Protein AF-A0A2K8NXZ1-F1 (afdb_monomer)

Mean predicted aligned error: 11.39 Å

Structure (mmCIF, N/CA/C/O backbone):
data_AF-A0A2K8NXZ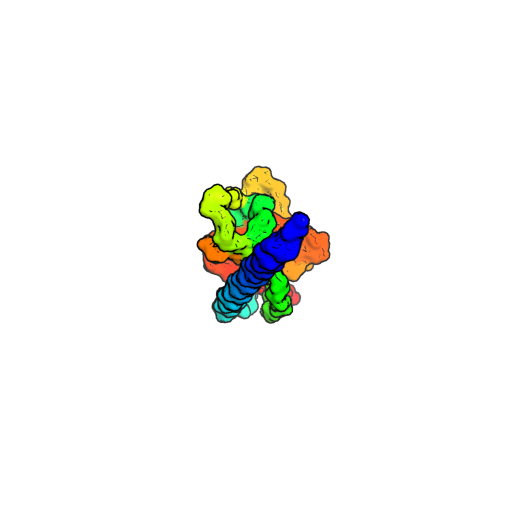1-F1
#
_entry.id   AF-A0A2K8NXZ1-F1
#
loop_
_atom_site.group_PDB
_atom_site.id
_atom_site.type_symbol
_atom_site.label_atom_id
_atom_site.label_alt_id
_atom_site.label_comp_id
_atom_site.label_asym_id
_atom_site.label_entity_id
_atom_site.label_seq_id
_atom_site.pdbx_PDB_ins_code
_atom_site.Cartn_x
_atom_site.Cartn_y
_atom_site.Cartn_z
_atom_site.occupancy
_atom_site.B_iso_or_equiv
_atom_site.auth_seq_id
_atom_site.auth_comp_id
_atom_site.auth_asym_id
_atom_site.auth_atom_id
_atom_site.pdbx_PDB_model_num
ATOM 1 N N . MET A 1 1 ? 25.554 16.101 -58.794 1.00 55.16 1 MET A N 1
ATOM 2 C CA . MET A 1 1 ? 25.551 15.802 -57.342 1.00 55.16 1 MET A CA 1
ATOM 3 C C . MET A 1 1 ? 24.750 14.529 -57.117 1.00 55.16 1 MET A C 1
ATOM 5 O O . MET A 1 1 ? 23.574 14.505 -57.448 1.00 55.16 1 MET A O 1
ATOM 9 N N . ASN A 1 2 ? 25.399 13.468 -56.627 1.00 65.62 2 ASN A N 1
ATOM 10 C CA . ASN A 1 2 ? 24.818 12.128 -56.457 1.00 65.62 2 ASN A CA 1
ATOM 11 C C . ASN A 1 2 ? 23.952 12.049 -55.189 1.00 65.62 2 ASN A C 1
ATOM 13 O O . ASN A 1 2 ? 24.330 11.394 -54.220 1.00 65.62 2 ASN A O 1
ATOM 17 N N . TRP A 1 3 ? 22.819 12.749 -55.174 1.00 70.88 3 TRP A N 1
ATOM 18 C CA . TRP A 1 3 ? 21.863 12.691 -54.064 1.00 70.88 3 TRP A CA 1
ATOM 19 C C . TRP A 1 3 ? 21.308 11.266 -53.879 1.00 70.88 3 TRP A C 1
ATOM 21 O O . TRP A 1 3 ? 21.196 10.795 -52.753 1.00 70.88 3 TRP A O 1
ATOM 31 N N . GLU A 1 4 ? 21.121 10.526 -54.975 1.00 72.00 4 GLU A N 1
ATOM 32 C CA . GLU A 1 4 ? 20.674 9.124 -54.992 1.00 72.00 4 GLU A CA 1
ATOM 33 C C . GLU A 1 4 ? 21.585 8.174 -54.193 1.00 72.00 4 GLU A C 1
ATOM 35 O O . GLU A 1 4 ? 21.097 7.247 -53.549 1.00 72.00 4 GLU A O 1
ATOM 40 N N . LYS A 1 5 ? 22.904 8.435 -54.145 1.00 76.94 5 LYS A N 1
ATOM 41 C CA . LYS A 1 5 ? 23.851 7.625 -53.352 1.00 76.94 5 LYS A CA 1
ATOM 42 C C . LYS A 1 5 ? 23.655 7.784 -51.841 1.00 76.94 5 LYS A C 1
ATOM 44 O O . LYS A 1 5 ? 24.063 6.903 -51.093 1.00 76.94 5 LYS A O 1
ATOM 49 N N . TRP A 1 6 ? 23.036 8.879 -51.399 1.00 79.88 6 TRP A N 1
ATOM 50 C CA . TRP A 1 6 ? 22.756 9.156 -49.987 1.00 79.88 6 TRP A CA 1
ATOM 51 C C . TRP A 1 6 ? 21.356 8.718 -49.557 1.00 79.88 6 TRP A C 1
ATOM 53 O O . TRP A 1 6 ? 21.142 8.457 -48.377 1.00 79.88 6 TRP A O 1
ATOM 63 N N . VAL A 1 7 ? 20.428 8.553 -50.502 1.00 83.25 7 VAL A N 1
ATOM 64 C CA . VAL A 1 7 ? 19.055 8.108 -50.221 1.00 83.25 7 VAL A CA 1
ATOM 65 C C . VAL A 1 7 ? 19.038 6.704 -49.615 1.00 83.25 7 VAL A C 1
ATOM 67 O O . VAL A 1 7 ? 18.391 6.488 -48.594 1.00 83.25 7 VAL A O 1
ATOM 70 N N . ILE A 1 8 ? 19.790 5.760 -50.191 1.00 83.62 8 ILE A N 1
ATOM 71 C CA . ILE A 1 8 ? 19.818 4.368 -49.714 1.00 83.62 8 ILE A CA 1
ATOM 72 C C . ILE A 1 8 ? 20.371 4.268 -48.274 1.00 83.62 8 ILE A C 1
ATOM 74 O O . ILE A 1 8 ? 19.678 3.702 -47.428 1.00 83.62 8 ILE A O 1
ATOM 78 N N . PRO A 1 9 ? 21.542 4.849 -47.930 1.00 86.19 9 PRO A N 1
ATOM 79 C CA . PRO A 1 9 ? 22.034 4.876 -46.550 1.00 86.19 9 PRO A CA 1
ATOM 80 C C . PRO A 1 9 ? 21.069 5.536 -45.560 1.00 86.19 9 PRO A C 1
ATOM 82 O O . PRO A 1 9 ? 20.915 5.047 -44.443 1.00 86.19 9 PRO A O 1
ATOM 85 N N . VAL A 1 10 ? 20.401 6.624 -45.961 1.00 86.44 10 VAL A N 1
ATOM 86 C CA . VAL A 1 10 ? 19.434 7.331 -45.106 1.00 86.44 10 VAL A CA 1
ATOM 87 C C . VAL A 1 10 ? 18.206 6.464 -44.836 1.00 86.44 10 VAL A C 1
ATOM 89 O O . VAL A 1 10 ? 17.788 6.355 -43.686 1.00 86.44 10 VAL A O 1
ATOM 92 N N . ILE A 1 11 ? 17.661 5.789 -45.852 1.00 88.12 11 ILE A N 1
ATOM 93 C CA . ILE A 1 11 ? 16.540 4.854 -45.678 1.00 88.12 11 ILE A CA 1
ATOM 94 C C . ILE A 1 11 ? 16.943 3.708 -44.748 1.00 88.12 11 ILE A C 1
ATOM 96 O O . ILE A 1 11 ? 16.205 3.391 -43.818 1.00 88.12 11 ILE A O 1
ATOM 100 N N . VAL A 1 12 ? 18.128 3.122 -44.944 1.00 88.62 12 VAL A N 1
ATOM 101 C CA . VAL A 1 12 ? 18.640 2.052 -44.073 1.00 88.62 12 VAL A CA 1
ATOM 102 C C . VAL A 1 12 ? 18.778 2.540 -42.628 1.00 88.62 12 VAL A C 1
ATOM 104 O O . VAL A 1 12 ? 18.337 1.849 -41.711 1.00 88.62 12 VAL A O 1
ATOM 107 N N . ALA A 1 13 ? 19.314 3.742 -42.408 1.00 89.31 13 ALA A N 1
ATOM 108 C CA . ALA A 1 13 ? 19.430 4.328 -41.075 1.00 89.31 13 ALA A CA 1
ATOM 109 C C . ALA A 1 13 ? 18.057 4.547 -40.417 1.00 89.31 13 ALA A C 1
ATOM 111 O O . ALA A 1 13 ? 17.868 4.186 -39.257 1.00 89.31 13 ALA A O 1
ATOM 112 N N . VAL A 1 14 ? 17.078 5.075 -41.158 1.00 90.12 14 VAL A N 1
ATOM 113 C CA . VAL A 1 14 ? 15.709 5.283 -40.661 1.00 90.12 14 VAL A CA 1
ATOM 114 C C . VAL A 1 14 ? 15.048 3.954 -40.298 1.00 90.12 14 VAL A C 1
ATOM 116 O O . VAL A 1 14 ? 14.469 3.840 -39.220 1.00 90.12 14 VAL A O 1
ATOM 119 N N . VAL A 1 15 ? 15.173 2.928 -41.144 1.00 90.25 15 VAL A N 1
ATOM 120 C CA . VAL A 1 15 ? 14.624 1.590 -40.875 1.00 90.25 15 VAL A CA 1
ATOM 121 C C . VAL A 1 15 ? 15.270 0.965 -39.637 1.00 90.25 15 VAL A C 1
ATOM 123 O O . VAL A 1 15 ? 14.561 0.395 -38.809 1.00 90.25 15 VAL A O 1
ATOM 126 N N . LEU A 1 16 ? 16.587 1.111 -39.460 1.00 89.56 16 LEU A N 1
ATOM 127 C CA . LEU A 1 16 ? 17.286 0.622 -38.268 1.00 89.56 16 LEU A CA 1
ATOM 128 C C . LEU A 1 16 ? 16.821 1.336 -36.994 1.00 89.56 16 LEU A C 1
ATOM 130 O O . LEU A 1 16 ? 16.561 0.671 -35.991 1.00 89.56 16 LEU A O 1
ATOM 134 N N . VAL A 1 17 ? 16.663 2.662 -37.031 1.00 91.44 17 VAL A N 1
ATOM 135 C CA . VAL A 1 17 ? 16.163 3.444 -35.888 1.00 91.44 17 VAL A CA 1
ATOM 136 C C . VAL A 1 17 ? 14.725 3.050 -35.548 1.00 91.44 17 VAL A C 1
ATOM 138 O O . VAL A 1 17 ? 14.427 2.778 -34.387 1.00 91.44 17 VAL A O 1
ATOM 141 N N . LEU A 1 18 ? 13.840 2.951 -36.544 1.00 85.00 18 LEU A N 1
ATOM 142 C CA . LEU A 1 18 ? 12.451 2.532 -36.335 1.00 85.00 18 LEU A CA 1
ATOM 143 C C . LEU A 1 18 ? 12.365 1.100 -35.798 1.00 85.00 18 LEU A C 1
ATOM 145 O O . LEU A 1 18 ? 11.604 0.843 -34.865 1.00 85.00 18 LEU A O 1
ATOM 149 N N . GLY A 1 19 ? 13.184 0.188 -36.328 1.00 84.56 19 GLY A N 1
ATOM 150 C CA . GLY A 1 19 ? 13.303 -1.179 -35.831 1.00 84.56 19 GLY A CA 1
ATOM 151 C C . GLY A 1 19 ? 13.751 -1.214 -34.371 1.00 84.56 19 GLY A C 1
ATOM 152 O O . GLY A 1 19 ? 13.104 -1.855 -33.545 1.00 84.56 19 GLY A O 1
ATOM 153 N N . PHE A 1 20 ? 14.802 -0.473 -34.016 1.00 87.94 20 PHE A N 1
ATOM 154 C CA . PHE A 1 20 ? 15.297 -0.394 -32.641 1.00 87.94 20 PHE A CA 1
ATOM 155 C C . PHE A 1 20 ? 14.252 0.180 -31.673 1.00 87.94 20 PHE A C 1
ATOM 157 O O . PHE A 1 20 ? 14.045 -0.368 -30.586 1.00 87.94 20 PHE A O 1
ATOM 164 N N . CYS A 1 21 ? 13.540 1.237 -32.075 1.00 82.06 21 CYS A N 1
ATOM 165 C CA . CYS A 1 21 ? 12.433 1.805 -31.305 1.00 82.06 21 CYS A CA 1
ATOM 166 C C . CYS A 1 21 ? 11.301 0.787 -31.100 1.00 82.06 21 CYS A C 1
ATOM 168 O O . CYS A 1 21 ? 10.803 0.640 -29.983 1.00 82.06 21 CYS A O 1
ATOM 170 N N . PHE A 1 22 ? 10.931 0.043 -32.147 1.00 80.75 22 PHE A N 1
ATOM 171 C CA . PHE A 1 22 ? 9.894 -0.988 -32.082 1.00 80.75 22 PHE A CA 1
ATOM 172 C C . PHE A 1 22 ? 10.285 -2.153 -31.162 1.00 80.75 22 PHE A C 1
ATOM 174 O O . PHE A 1 22 ? 9.501 -2.538 -30.294 1.00 80.75 22 PHE A O 1
ATOM 181 N N . PHE A 1 23 ? 11.511 -2.672 -31.277 1.00 78.31 23 PHE A N 1
ATOM 182 C CA . PHE A 1 23 ? 12.017 -3.716 -30.380 1.00 78.31 23 PHE A CA 1
ATOM 183 C C . PHE A 1 23 ? 12.117 -3.238 -28.928 1.00 78.31 23 PHE A C 1
ATOM 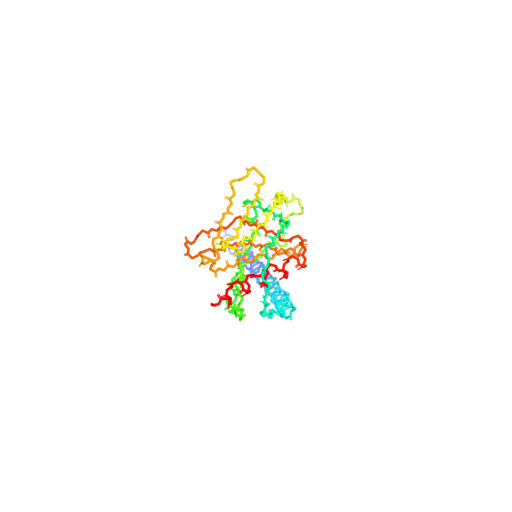185 O O . PHE A 1 23 ? 11.767 -3.986 -28.015 1.00 78.31 23 PHE A O 1
ATOM 192 N N . SER A 1 24 ? 12.529 -1.988 -28.701 1.00 72.56 24 SER A N 1
ATOM 193 C CA . SER A 1 24 ? 12.562 -1.388 -27.362 1.00 72.56 24 SER A CA 1
ATOM 194 C C . SER A 1 24 ? 11.158 -1.288 -26.760 1.00 72.56 24 SER A C 1
ATOM 196 O O . SER A 1 24 ? 10.954 -1.668 -25.607 1.00 72.56 24 SER A O 1
ATOM 198 N N . PHE A 1 25 ? 10.166 -0.862 -27.549 1.00 72.75 25 PHE A N 1
ATOM 199 C CA . PHE A 1 25 ? 8.764 -0.831 -27.130 1.00 72.75 25 PHE A CA 1
ATOM 200 C C . PHE A 1 25 ? 8.232 -2.231 -26.794 1.00 72.75 25 PHE A C 1
ATOM 202 O O . PHE A 1 25 ? 7.673 -2.431 -25.716 1.00 72.75 25 PHE A O 1
ATOM 209 N N . LEU A 1 26 ? 8.459 -3.218 -27.669 1.00 74.56 26 LEU A N 1
ATOM 210 C CA . LEU A 1 26 ? 8.093 -4.621 -27.439 1.00 74.56 26 LEU A CA 1
ATOM 211 C C . LEU A 1 26 ? 8.733 -5.185 -26.168 1.00 74.56 26 LEU A C 1
ATOM 213 O O . LEU A 1 26 ? 8.071 -5.873 -25.392 1.00 74.56 26 LEU A O 1
ATOM 217 N N . HIS A 1 27 ? 10.010 -4.885 -25.933 1.00 74.75 27 HIS A N 1
ATOM 218 C CA . HIS A 1 27 ? 10.722 -5.325 -24.741 1.00 74.75 27 HIS A CA 1
ATOM 219 C C . HIS A 1 27 ? 10.114 -4.724 -23.467 1.00 74.75 27 HIS A C 1
ATOM 221 O O . HIS A 1 27 ? 9.845 -5.456 -22.513 1.00 74.75 27 HIS A O 1
ATOM 227 N N . ILE A 1 28 ? 9.834 -3.416 -23.465 1.00 69.69 28 ILE A N 1
ATOM 228 C CA . ILE A 1 28 ? 9.177 -2.724 -22.345 1.00 69.69 28 ILE A CA 1
ATOM 229 C C . ILE A 1 28 ? 7.775 -3.299 -22.104 1.00 69.69 28 ILE A C 1
ATOM 231 O O . ILE A 1 28 ? 7.424 -3.598 -20.962 1.00 69.69 28 ILE A O 1
ATOM 235 N N . ALA A 1 29 ? 6.991 -3.515 -23.162 1.00 67.12 29 ALA A N 1
ATOM 236 C CA . ALA A 1 29 ? 5.653 -4.094 -23.068 1.00 67.12 29 ALA A CA 1
ATOM 237 C C . ALA A 1 29 ? 5.683 -5.518 -22.484 1.00 67.12 29 ALA A C 1
ATOM 239 O O . ALA A 1 29 ? 4.913 -5.839 -21.579 1.00 67.12 29 ALA A O 1
ATOM 240 N N . ASN A 1 30 ? 6.618 -6.357 -22.936 1.00 68.62 30 ASN A N 1
ATOM 241 C CA . ASN A 1 30 ? 6.762 -7.725 -22.442 1.00 68.62 30 ASN A CA 1
ATOM 242 C C . ASN A 1 30 ? 7.258 -7.762 -20.984 1.00 68.62 30 ASN A C 1
ATOM 244 O O . ASN A 1 30 ? 6.774 -8.557 -20.178 1.00 68.62 30 ASN A O 1
ATOM 248 N N . LYS A 1 31 ? 8.178 -6.861 -20.610 1.00 69.06 31 LYS A N 1
ATOM 249 C CA . LYS A 1 31 ? 8.626 -6.685 -19.220 1.00 69.06 31 LYS A CA 1
ATOM 250 C C . LYS A 1 31 ? 7.459 -6.297 -18.306 1.00 69.06 31 LYS A C 1
ATOM 252 O O . LYS A 1 31 ? 7.278 -6.927 -17.266 1.00 69.06 31 LYS A O 1
ATOM 257 N N . ARG A 1 32 ? 6.630 -5.328 -18.716 1.00 64.19 32 ARG A N 1
ATOM 258 C CA . ARG A 1 32 ? 5.416 -4.924 -17.983 1.00 64.19 32 ARG A CA 1
ATOM 259 C C . ARG A 1 32 ? 4.433 -6.081 -17.813 1.00 64.19 32 ARG A C 1
ATOM 261 O O . ARG A 1 32 ? 3.948 -6.296 -16.709 1.00 64.19 32 ARG A O 1
ATOM 268 N N . ASN A 1 33 ? 4.203 -6.870 -18.864 1.00 64.19 33 ASN A N 1
ATOM 269 C CA . ASN A 1 33 ? 3.306 -8.025 -18.803 1.00 64.19 33 ASN A CA 1
ATOM 270 C C . ASN A 1 33 ? 3.798 -9.102 -17.815 1.00 64.19 33 ASN A C 1
ATOM 272 O O . ASN A 1 33 ? 3.028 -9.600 -16.999 1.00 64.19 33 ASN A O 1
ATOM 276 N N . LYS A 1 34 ? 5.099 -9.422 -17.817 1.00 65.38 34 LYS A N 1
ATOM 277 C CA . LYS A 1 34 ? 5.682 -10.367 -16.845 1.00 65.38 34 LYS A CA 1
ATOM 278 C C . LYS A 1 34 ? 5.564 -9.868 -15.405 1.00 65.38 34 LYS A C 1
ATOM 280 O O . LYS A 1 34 ? 5.190 -10.641 -14.526 1.00 65.38 34 LYS A O 1
ATOM 285 N N . ASN A 1 35 ? 5.851 -8.588 -15.170 1.00 62.97 35 ASN A N 1
ATOM 286 C CA . ASN A 1 35 ? 5.697 -7.981 -13.848 1.00 62.97 35 ASN A CA 1
ATOM 287 C C . ASN A 1 35 ? 4.234 -8.016 -13.384 1.00 62.97 35 ASN A C 1
ATOM 289 O O . ASN A 1 35 ? 3.980 -8.324 -12.224 1.00 62.97 35 ASN A O 1
ATOM 293 N N . PHE A 1 36 ? 3.283 -7.785 -14.293 1.00 63.00 36 PHE A N 1
ATOM 294 C CA . PHE A 1 36 ? 1.854 -7.888 -14.007 1.00 63.00 36 PHE A CA 1
ATOM 295 C C . PHE A 1 36 ? 1.426 -9.314 -13.633 1.00 63.00 36 PHE A C 1
ATOM 297 O O . PHE A 1 36 ? 0.746 -9.496 -12.629 1.00 63.00 36 PHE A O 1
ATOM 304 N N . ILE A 1 37 ? 1.860 -10.336 -14.380 1.00 63.94 37 ILE A N 1
ATOM 305 C CA . ILE A 1 37 ? 1.555 -11.746 -14.067 1.00 63.94 37 ILE A CA 1
ATOM 306 C C . ILE A 1 37 ? 2.116 -12.131 -12.691 1.00 63.94 37 ILE A C 1
ATOM 308 O O . ILE A 1 37 ? 1.413 -12.737 -11.883 1.00 63.94 37 ILE A O 1
ATOM 312 N N . ASN A 1 38 ? 3.360 -11.741 -12.400 1.00 63.69 38 ASN A N 1
ATOM 313 C CA . ASN A 1 38 ? 3.981 -11.999 -11.101 1.00 63.69 38 ASN A CA 1
ATOM 314 C C . ASN A 1 38 ? 3.236 -11.290 -9.963 1.00 63.69 38 ASN A C 1
ATOM 316 O O . ASN A 1 38 ? 2.983 -1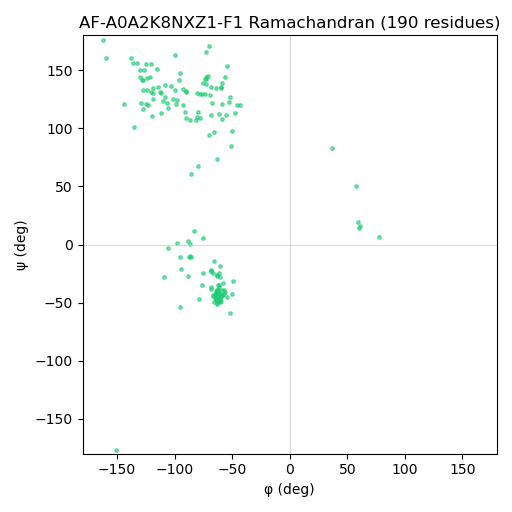1.903 -8.931 1.00 63.69 38 ASN A O 1
ATOM 320 N N . LEU A 1 39 ? 2.844 -10.030 -10.163 1.00 59.66 39 LEU A N 1
ATOM 321 C CA . LEU A 1 39 ? 2.065 -9.265 -9.192 1.00 59.66 39 LEU A CA 1
ATOM 322 C C . LEU A 1 39 ? 0.686 -9.886 -8.958 1.00 59.66 39 LEU A C 1
ATOM 324 O O . LEU A 1 39 ? 0.296 -10.078 -7.814 1.00 59.66 39 LEU A O 1
ATOM 328 N N . SER A 1 40 ? -0.021 -10.271 -10.023 1.00 58.12 40 SER A N 1
ATOM 329 C CA . SER A 1 40 ? -1.315 -10.951 -9.925 1.00 58.12 40 SER A CA 1
ATOM 330 C C . SER A 1 40 ? -1.209 -12.258 -9.143 1.00 58.12 40 SER A C 1
ATOM 332 O O . SER A 1 40 ? -2.114 -12.569 -8.373 1.00 58.12 40 SER A O 1
ATOM 334 N N . LYS A 1 41 ? -0.122 -13.017 -9.323 1.00 63.47 41 LYS A N 1
ATOM 335 C CA . LYS A 1 41 ? 0.127 -14.238 -8.555 1.00 63.47 41 LYS A CA 1
ATOM 336 C C . LYS A 1 41 ? 0.354 -13.928 -7.075 1.00 63.47 41 LYS A C 1
ATOM 338 O O . LYS A 1 41 ? -0.320 -14.511 -6.243 1.00 63.47 41 LYS A O 1
ATOM 343 N N . ILE A 1 42 ? 1.225 -12.967 -6.761 1.00 62.69 42 ILE A N 1
ATOM 344 C CA . ILE A 1 42 ? 1.514 -12.557 -5.376 1.00 62.69 42 ILE A CA 1
ATOM 345 C C . ILE A 1 42 ? 0.250 -12.046 -4.675 1.00 62.69 42 ILE A C 1
ATOM 347 O O . ILE A 1 42 ? 0.005 -12.409 -3.531 1.00 62.69 42 ILE A O 1
ATOM 351 N N . ILE A 1 43 ? -0.571 -11.242 -5.357 1.00 58.84 43 ILE A N 1
ATOM 352 C CA . ILE A 1 43 ? -1.851 -10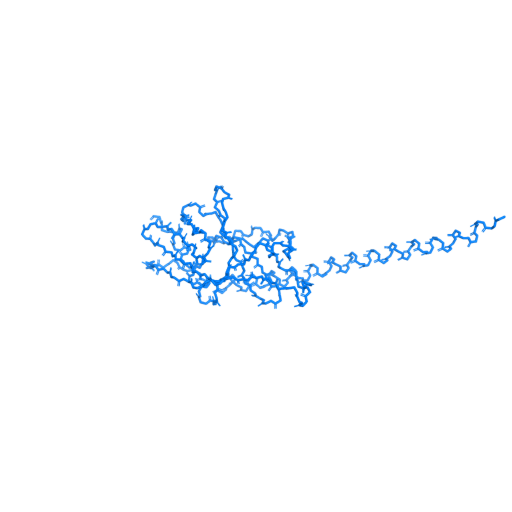.760 -4.821 1.00 58.84 43 ILE A CA 1
ATOM 353 C C . ILE A 1 43 ? -2.801 -11.928 -4.567 1.00 58.84 43 ILE A C 1
ATOM 355 O O . ILE A 1 43 ? -3.399 -11.985 -3.503 1.00 58.84 43 ILE A O 1
ATOM 359 N N . THR A 1 44 ? -2.909 -12.877 -5.501 1.00 58.38 44 THR A N 1
ATOM 360 C CA . THR A 1 44 ? -3.756 -14.069 -5.314 1.00 58.38 44 THR A CA 1
ATOM 361 C C . THR A 1 44 ? -3.269 -14.913 -4.135 1.00 58.38 44 THR A C 1
ATOM 363 O O . THR A 1 44 ? -4.084 -15.394 -3.355 1.00 58.38 44 THR A O 1
ATOM 366 N N . ASP A 1 45 ? -1.952 -15.059 -3.972 1.00 60.91 45 ASP A N 1
ATOM 367 C CA . ASP A 1 45 ? -1.356 -15.794 -2.855 1.00 60.91 45 ASP A CA 1
ATOM 368 C C . ASP A 1 45 ? -1.673 -15.092 -1.522 1.00 60.91 45 ASP A C 1
ATOM 370 O O . ASP A 1 45 ? -2.174 -15.734 -0.602 1.00 60.91 45 ASP A O 1
ATOM 374 N N . ILE A 1 46 ? -1.478 -13.768 -1.444 1.00 58.50 46 ILE A N 1
ATOM 375 C CA . ILE A 1 46 ? -1.907 -12.912 -0.323 1.00 58.50 46 ILE A CA 1
ATOM 376 C C . ILE A 1 46 ? -3.397 -13.166 -0.039 1.00 58.50 46 ILE A C 1
ATOM 378 O O . ILE A 1 46 ? -3.734 -13.648 1.036 1.00 58.50 46 ILE A O 1
ATOM 382 N N . GLU A 1 47 ? -4.286 -12.949 -1.010 1.00 53.91 47 GLU A N 1
ATOM 383 C CA . GLU A 1 47 ? -5.742 -13.120 -0.874 1.00 53.91 47 GLU A CA 1
ATOM 384 C C . GLU A 1 47 ? -6.147 -14.510 -0.371 1.00 53.91 47 GLU A C 1
ATOM 386 O O . GLU A 1 47 ? -6.987 -14.621 0.521 1.00 53.91 47 GLU A O 1
ATOM 391 N N . SER A 1 48 ? -5.551 -15.566 -0.924 1.00 55.75 48 SER A N 1
ATOM 392 C CA . SER A 1 48 ? -5.859 -16.942 -0.534 1.00 55.75 48 SER A CA 1
ATOM 393 C C . SER A 1 48 ? -5.436 -17.266 0.899 1.00 55.75 48 SER A C 1
ATOM 395 O O . SER A 1 48 ? -6.040 -18.133 1.516 1.00 55.75 48 SER A O 1
ATOM 397 N N . ASN A 1 49 ? -4.452 -16.547 1.445 1.00 50.72 49 ASN A N 1
ATOM 398 C CA . ASN A 1 49 ? -3.951 -16.765 2.800 1.00 50.72 49 ASN A CA 1
ATOM 399 C C . ASN A 1 49 ? -4.725 -15.969 3.865 1.00 50.72 49 ASN A C 1
ATOM 401 O O . ASN A 1 49 ? -4.815 -16.413 5.011 1.00 50.72 49 ASN A O 1
ATOM 405 N N . TYR A 1 50 ? -5.324 -14.824 3.521 1.00 56.88 50 TYR A N 1
ATOM 406 C CA . TYR A 1 50 ? -6.128 -14.027 4.459 1.00 56.88 50 TYR A CA 1
ATOM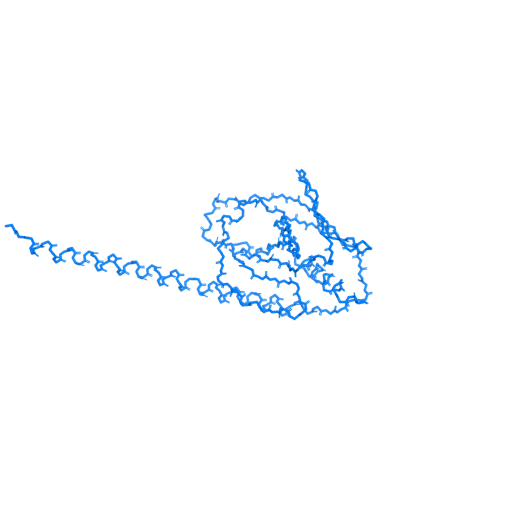 407 C C . TYR A 1 50 ? -7.579 -14.521 4.504 1.00 56.88 50 TYR A C 1
ATOM 409 O O . TYR A 1 50 ? -8.498 -13.773 4.185 1.00 56.88 50 TYR A O 1
ATOM 417 N N . HIS A 1 51 ? -7.807 -15.777 4.902 1.00 58.53 51 HIS A N 1
ATOM 418 C CA . HIS A 1 51 ? -9.146 -16.307 5.194 1.00 58.53 51 HIS A CA 1
ATOM 419 C C . HIS A 1 51 ? -9.786 -15.568 6.392 1.00 58.53 51 HIS A C 1
ATOM 421 O O . HIS A 1 51 ? -9.839 -16.101 7.499 1.00 58.53 51 HIS A O 1
ATOM 427 N N . LEU A 1 52 ? -10.232 -14.324 6.186 1.00 59.44 52 LEU A N 1
ATOM 428 C CA . LEU A 1 52 ? -10.827 -13.481 7.221 1.00 59.44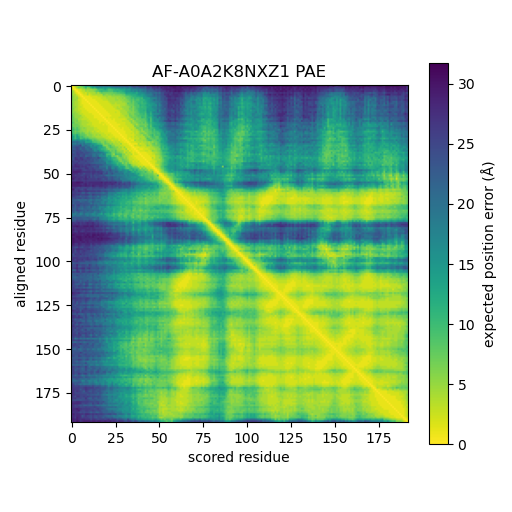 52 LEU A CA 1
ATOM 429 C C . LEU A 1 52 ? -12.190 -14.049 7.623 1.00 59.44 52 LEU A C 1
ATOM 431 O O . LEU A 1 52 ? -13.048 -14.319 6.779 1.00 59.44 52 LEU A O 1
ATOM 435 N N . ILE A 1 53 ? -12.385 -14.231 8.924 1.00 63.12 53 ILE A N 1
ATOM 436 C CA . ILE A 1 53 ? -13.623 -14.740 9.522 1.00 63.12 53 ILE A CA 1
ATOM 437 C C . ILE A 1 53 ? -14.073 -13.687 10.531 1.00 63.12 53 ILE A C 1
ATOM 439 O O . ILE A 1 53 ? -13.226 -13.243 11.303 1.00 63.12 53 ILE A O 1
ATOM 443 N N . PRO A 1 54 ? -15.357 -13.278 10.561 1.00 61.78 54 PRO A N 1
ATOM 444 C CA . PRO A 1 54 ? -15.822 -12.302 11.538 1.00 61.78 54 PRO A CA 1
ATOM 445 C C . PRO A 1 54 ? -15.456 -12.740 12.958 1.00 61.78 54 PRO A C 1
ATOM 447 O O . PRO A 1 54 ? -15.844 -13.832 13.387 1.00 61.78 54 PRO A O 1
ATOM 450 N N . THR A 1 55 ? -14.713 -11.912 13.686 1.00 65.06 55 THR A N 1
ATOM 451 C CA . THR A 1 55 ? -14.386 -12.188 15.086 1.00 65.06 55 THR A CA 1
ATOM 452 C C . THR A 1 55 ? -15.365 -11.480 16.018 1.00 65.06 55 THR A C 1
ATOM 454 O O . THR A 1 55 ? -15.880 -10.399 15.739 1.00 65.06 55 THR A O 1
ATOM 457 N N . THR A 1 56 ? -15.653 -12.095 17.165 1.00 57.97 56 THR A N 1
ATOM 458 C CA . THR A 1 56 ? -16.572 -11.537 18.172 1.00 57.97 56 THR A CA 1
ATOM 459 C C . THR A 1 56 ? -15.892 -10.590 19.167 1.00 57.97 56 THR A C 1
ATOM 461 O O . THR A 1 56 ? -16.553 -10.109 20.085 1.00 57.97 56 THR A O 1
ATOM 464 N N . LYS A 1 57 ? -14.579 -10.340 19.053 1.00 62.44 57 LYS A N 1
ATOM 465 C CA . LYS A 1 57 ? -13.820 -9.507 19.999 1.00 62.44 57 LYS A CA 1
ATOM 466 C C . LYS A 1 57 ? -12.899 -8.549 19.256 1.00 62.44 57 LYS A C 1
ATOM 468 O O . LYS A 1 57 ? -11.801 -8.929 18.868 1.00 62.44 57 LYS A O 1
ATOM 473 N N . ILE A 1 58 ? -13.334 -7.298 19.150 1.00 64.06 58 ILE A N 1
ATOM 474 C CA . ILE A 1 58 ? -12.484 -6.199 18.704 1.00 64.06 58 ILE A CA 1
ATOM 475 C C . ILE A 1 58 ? -11.805 -5.579 19.930 1.00 64.06 58 ILE A C 1
ATOM 477 O O . ILE A 1 58 ? -12.456 -5.330 20.944 1.00 64.06 58 ILE A O 1
ATOM 481 N N . GLN A 1 59 ? -10.491 -5.386 19.855 1.00 70.38 5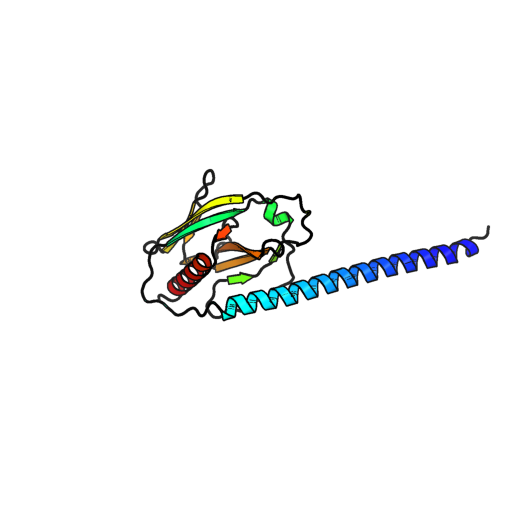9 GLN A N 1
ATOM 482 C CA . GLN A 1 59 ? -9.677 -4.738 20.883 1.00 70.38 59 GLN A CA 1
ATOM 483 C C . GLN A 1 59 ? -8.917 -3.576 20.253 1.00 70.38 59 GLN A C 1
ATOM 485 O O . GLN A 1 59 ? -8.656 -3.602 19.048 1.00 70.38 59 GLN A O 1
ATOM 490 N N . ASP A 1 60 ? -8.543 -2.591 21.068 1.00 79.56 60 ASP A N 1
ATOM 491 C CA . ASP A 1 60 ? -7.647 -1.527 20.626 1.00 79.56 60 ASP A CA 1
ATOM 492 C C . ASP A 1 60 ? -6.315 -2.136 20.184 1.00 79.56 60 ASP A C 1
ATOM 494 O O . ASP A 1 60 ? -5.760 -3.019 20.847 1.00 79.56 60 ASP A O 1
ATOM 498 N N . MET A 1 61 ? -5.805 -1.669 19.047 1.00 82.19 61 MET A N 1
ATOM 499 C CA . MET A 1 61 ? -4.561 -2.172 18.473 1.00 82.19 61 MET A CA 1
ATOM 500 C C . MET A 1 61 ? -3.569 -1.039 18.253 1.00 82.19 61 MET A C 1
ATOM 502 O O . MET A 1 61 ? -3.936 0.074 17.878 1.00 82.19 61 MET A O 1
ATOM 506 N N . ASN A 1 62 ? -2.298 -1.360 18.484 1.00 88.19 62 ASN A N 1
ATOM 507 C CA . ASN A 1 62 ? -1.167 -0.474 18.260 1.00 88.19 62 ASN A CA 1
ATOM 508 C C . ASN A 1 62 ? -0.171 -1.173 17.349 1.00 88.19 62 ASN A C 1
ATOM 510 O O . ASN A 1 62 ? 0.356 -2.228 17.700 1.00 88.19 62 ASN A O 1
ATOM 514 N N . PHE A 1 63 ? 0.116 -0.557 16.210 1.00 89.56 63 PHE A N 1
ATOM 515 C CA . PHE A 1 63 ? 1.087 -1.065 15.255 1.00 89.56 63 PHE A CA 1
ATOM 516 C C . PHE A 1 63 ? 2.269 -0.114 15.155 1.00 89.56 63 PHE A C 1
ATOM 518 O O . PHE A 1 63 ? 2.101 1.100 15.023 1.00 89.56 63 PHE A O 1
ATOM 525 N N . GLY A 1 64 ? 3.479 -0.671 15.152 1.00 91.62 64 GLY A N 1
ATOM 526 C CA . GLY A 1 64 ? 4.622 0.047 14.603 1.00 91.62 64 GLY A CA 1
ATOM 527 C C . GLY A 1 64 ? 4.448 0.175 13.091 1.00 91.62 64 GLY A C 1
ATOM 528 O O . GLY A 1 64 ? 4.081 -0.796 12.426 1.00 91.62 64 GLY A O 1
ATOM 529 N N . ILE A 1 65 ? 4.708 1.360 12.544 1.00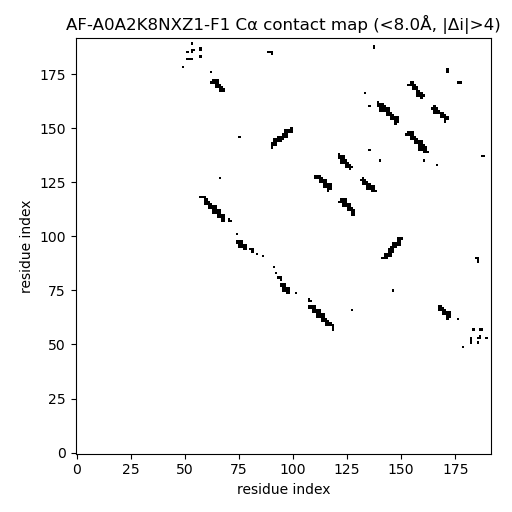 93.62 65 ILE A N 1
ATOM 530 C CA . ILE A 1 65 ? 4.663 1.603 11.099 1.00 93.62 65 ILE A CA 1
ATOM 531 C C . ILE A 1 65 ? 5.931 2.310 10.631 1.00 93.62 65 ILE A C 1
ATOM 533 O O . ILE A 1 65 ? 6.524 3.107 11.354 1.00 93.62 65 ILE A O 1
ATOM 537 N N . LYS A 1 66 ? 6.323 2.059 9.383 1.00 93.50 66 LYS A N 1
ATOM 538 C CA . LYS A 1 66 ? 7.264 2.914 8.651 1.00 93.50 66 LYS A CA 1
ATOM 539 C C . LYS A 1 66 ? 6.489 3.844 7.747 1.00 93.50 66 LYS A C 1
ATOM 541 O O . LYS A 1 66 ? 5.731 3.372 6.910 1.00 93.50 66 LYS A O 1
ATOM 546 N N . VAL A 1 67 ? 6.698 5.141 7.886 1.00 92.94 67 VAL A N 1
ATOM 547 C CA . VAL A 1 67 ? 6.079 6.165 7.046 1.00 92.94 67 VAL A CA 1
ATOM 548 C C . VAL A 1 67 ? 7.064 6.609 5.983 1.00 92.94 67 VAL A C 1
ATOM 550 O O . VAL A 1 67 ? 8.227 6.870 6.276 1.00 92.94 67 VAL A O 1
ATOM 553 N N . PHE A 1 68 ? 6.599 6.678 4.744 1.00 90.94 68 PHE A N 1
ATOM 554 C CA . PHE A 1 68 ? 7.404 7.050 3.591 1.00 90.94 68 PHE A CA 1
ATOM 555 C C . PHE A 1 68 ? 7.242 8.533 3.287 1.00 90.94 68 PHE A C 1
ATOM 557 O O . PHE A 1 68 ? 6.146 9.093 3.381 1.00 90.94 68 PHE A O 1
ATOM 564 N N . ASP A 1 69 ? 8.338 9.172 2.889 1.00 87.00 69 ASP A N 1
ATOM 565 C CA . ASP A 1 69 ? 8.293 10.549 2.418 1.00 87.00 69 ASP A CA 1
ATOM 566 C C . ASP A 1 69 ? 7.586 10.677 1.051 1.00 87.00 69 ASP A C 1
ATOM 568 O O . ASP A 1 69 ? 7.297 9.703 0.350 1.00 87.00 69 ASP A O 1
ATOM 572 N N . LYS A 1 70 ? 7.330 11.921 0.628 1.00 82.56 70 LYS A N 1
ATOM 573 C CA . LYS A 1 70 ? 6.702 12.208 -0.674 1.00 82.56 70 LYS A CA 1
ATOM 574 C C . LYS A 1 70 ? 7.569 11.808 -1.874 1.00 82.56 70 LYS A C 1
ATOM 576 O O . LYS A 1 70 ? 7.063 11.763 -2.992 1.00 82.56 70 LYS A O 1
ATOM 581 N N . SER A 1 71 ? 8.863 11.535 -1.682 1.00 82.56 71 SER A N 1
ATOM 582 C CA . SER A 1 71 ? 9.743 11.137 -2.786 1.00 82.56 71 SER A CA 1
ATOM 583 C C . SER A 1 71 ? 9.386 9.752 -3.326 1.00 82.56 71 SER A C 1
ATOM 585 O O . SER A 1 71 ? 9.650 9.478 -4.496 1.00 82.56 71 SER A O 1
ATOM 587 N N . LEU A 1 72 ? 8.717 8.920 -2.515 1.00 85.06 72 LEU A N 1
ATOM 588 C CA . LEU A 1 72 ? 8.165 7.629 -2.918 1.00 85.06 72 LEU A CA 1
ATOM 589 C C . LEU A 1 72 ? 7.325 7.739 -4.202 1.00 85.06 72 LEU A C 1
ATOM 591 O O . LEU A 1 72 ? 7.492 6.917 -5.102 1.00 85.06 72 LEU A O 1
ATOM 595 N N . ASP A 1 73 ? 6.495 8.781 -4.326 1.00 83.12 73 ASP A N 1
ATOM 596 C CA . ASP A 1 73 ? 5.575 8.973 -5.458 1.00 83.12 73 ASP A CA 1
ATOM 597 C C . ASP A 1 73 ? 6.284 9.104 -6.817 1.00 83.12 73 ASP A C 1
ATOM 599 O O . ASP A 1 73 ? 5.703 8.765 -7.847 1.00 83.12 73 ASP A O 1
ATOM 603 N N . LEU A 1 74 ? 7.552 9.534 -6.837 1.00 78.31 74 LEU A N 1
ATOM 604 C CA . LEU A 1 74 ? 8.355 9.661 -8.062 1.00 78.31 74 LEU A CA 1
ATOM 605 C C . LEU A 1 74 ? 8.705 8.309 -8.694 1.00 78.31 74 LEU A C 1
ATOM 607 O O . LEU A 1 74 ? 9.018 8.244 -9.881 1.00 78.31 74 LEU A O 1
ATOM 611 N N . TYR A 1 75 ? 8.693 7.242 -7.897 1.00 79.12 75 TYR A N 1
ATOM 612 C CA . TYR A 1 75 ? 9.135 5.908 -8.303 1.00 79.12 75 TYR A CA 1
ATOM 613 C C . TYR A 1 75 ? 7.973 4.941 -8.525 1.00 79.12 75 TYR A C 1
ATOM 615 O O . TYR A 1 75 ? 8.193 3.788 -8.897 1.00 79.12 75 TYR A O 1
ATOM 623 N N . ILE A 1 76 ? 6.745 5.390 -8.267 1.00 78.44 76 ILE A N 1
ATOM 624 C CA . ILE A 1 76 ? 5.547 4.587 -8.458 1.00 78.44 76 ILE A CA 1
ATOM 625 C C . ILE A 1 76 ? 5.218 4.564 -9.951 1.00 78.44 76 ILE A C 1
ATOM 627 O O . ILE A 1 76 ? 4.752 5.552 -10.524 1.00 78.44 76 ILE A O 1
ATOM 631 N N . GLU A 1 77 ? 5.412 3.411 -10.585 1.00 73.75 77 GLU A N 1
ATOM 632 C CA . GLU A 1 77 ? 4.859 3.173 -11.910 1.00 73.75 77 GLU A CA 1
ATOM 633 C C . GLU A 1 77 ? 3.385 2.792 -11.729 1.00 73.75 77 GLU A C 1
ATOM 635 O O . GLU A 1 77 ? 3.041 1.725 -11.212 1.00 73.75 77 GLU A O 1
ATOM 640 N N . LYS A 1 78 ? 2.495 3.703 -12.138 1.00 64.50 78 LYS A N 1
ATOM 641 C CA . LYS A 1 78 ? 1.053 3.449 -12.173 1.00 64.50 78 LYS A CA 1
ATOM 642 C C . LYS A 1 78 ? 0.790 2.360 -13.209 1.00 64.50 78 LYS A C 1
ATOM 644 O O . LYS A 1 78 ? 0.736 2.633 -14.409 1.00 64.50 78 LYS A O 1
ATOM 649 N N . SER A 1 79 ? 0.680 1.115 -12.760 1.00 57.44 79 SER A N 1
ATOM 650 C CA . SER A 1 79 ? 0.234 0.020 -13.612 1.00 57.44 79 SER A CA 1
ATOM 651 C C . SER A 1 79 ? -1.197 0.306 -14.019 1.00 57.44 79 SER A C 1
ATOM 653 O O . SER A 1 79 ? -2.028 0.672 -13.192 1.00 57.44 79 SER A O 1
ATOM 655 N N . ALA A 1 80 ? -1.495 0.123 -15.300 1.00 43.22 80 ALA A N 1
ATOM 656 C CA . ALA A 1 80 ? -2.864 0.133 -15.768 1.00 43.22 80 ALA A CA 1
ATOM 657 C C . ALA A 1 80 ? -3.668 -0.901 -14.969 1.00 43.22 80 ALA A C 1
ATOM 659 O O . ALA A 1 80 ? -3.418 -2.096 -15.092 1.00 43.22 80 ALA A O 1
ATOM 660 N N . TYR A 1 81 ? -4.587 -0.397 -14.144 1.00 41.88 81 TYR A N 1
ATOM 661 C CA . TYR A 1 81 ? -5.800 -1.058 -13.682 1.00 41.88 81 TYR A CA 1
ATOM 662 C C . TYR A 1 81 ? -5.603 -2.562 -13.433 1.00 41.88 81 TYR A C 1
ATOM 664 O O . TYR A 1 81 ? -5.971 -3.393 -14.266 1.00 41.88 81 TYR A O 1
ATOM 672 N N . ILE A 1 82 ? -5.076 -2.938 -12.260 1.00 45.25 82 ILE A N 1
ATOM 673 C CA . ILE A 1 82 ? -5.485 -4.235 -11.715 1.00 45.25 82 ILE A CA 1
ATOM 674 C C . ILE A 1 82 ? -6.990 -4.089 -11.589 1.00 45.25 82 ILE A C 1
ATOM 676 O O . ILE A 1 82 ? -7.473 -3.246 -10.831 1.00 45.25 82 ILE A O 1
ATOM 680 N N . GLN A 1 83 ? -7.711 -4.785 -12.474 1.00 41.22 83 GLN A N 1
ATOM 681 C CA . GLN A 1 83 ? -9.160 -4.748 -12.535 1.00 41.22 83 GLN A CA 1
ATOM 682 C C . GLN A 1 83 ? -9.637 -4.824 -11.102 1.00 41.22 83 GLN A C 1
ATOM 684 O O . GLN A 1 83 ? -9.233 -5.764 -10.421 1.00 41.22 83 GLN A O 1
ATOM 689 N N . LYS A 1 84 ? -10.373 -3.792 -10.653 1.00 44.72 84 LYS A N 1
ATOM 690 C CA . LYS A 1 84 ? -10.948 -3.698 -9.312 1.00 44.72 84 LYS A CA 1
ATOM 691 C C . LYS A 1 84 ? -11.710 -4.990 -9.061 1.00 44.72 84 LYS A C 1
ATOM 693 O O . LYS A 1 84 ? -12.909 -5.077 -9.324 1.00 44.72 84 LYS A O 1
ATOM 698 N N . ARG A 1 85 ? -11.021 -6.031 -8.612 1.00 38.75 85 ARG A N 1
ATOM 699 C CA . ARG A 1 85 ? -11.664 -7.165 -8.009 1.00 38.75 85 ARG A CA 1
ATOM 700 C C . ARG A 1 85 ? -12.161 -6.528 -6.741 1.00 38.75 85 ARG A C 1
ATOM 702 O O . ARG A 1 85 ? -11.373 -6.044 -5.937 1.00 38.75 85 ARG A O 1
ATOM 709 N N . ARG A 1 86 ? -13.484 -6.397 -6.640 1.00 38.84 86 ARG A N 1
ATOM 710 C CA . ARG A 1 86 ? -14.104 -6.350 -5.327 1.00 38.84 86 ARG A CA 1
ATOM 711 C C . ARG A 1 86 ? -13.522 -7.559 -4.623 1.00 38.84 86 ARG A C 1
ATOM 713 O O . ARG A 1 86 ? -13.922 -8.684 -4.912 1.00 38.84 86 ARG A O 1
ATOM 720 N N . ILE A 1 87 ? -12.494 -7.329 -3.821 1.00 39.88 87 ILE A N 1
ATOM 721 C CA . ILE A 1 87 ? -12.034 -8.324 -2.884 1.00 39.88 87 ILE A CA 1
ATOM 722 C C . ILE A 1 87 ? -13.268 -8.484 -2.013 1.00 39.88 87 ILE A C 1
ATOM 724 O O . ILE A 1 87 ? -13.750 -7.492 -1.463 1.00 39.88 87 ILE A O 1
ATOM 728 N N . ASN A 1 88 ? -13.913 -9.649 -2.074 1.00 38.91 88 ASN A N 1
ATOM 729 C CA . ASN A 1 88 ? -15.191 -9.868 -1.407 1.00 38.91 88 ASN A CA 1
ATOM 730 C C . ASN A 1 88 ? -15.067 -9.348 0.028 1.00 38.91 88 ASN A C 1
ATOM 732 O O . ASN A 1 88 ? -14.270 -9.868 0.800 1.00 38.91 88 ASN A O 1
ATOM 736 N N . HIS A 1 89 ? -15.804 -8.280 0.339 1.00 44.53 89 HIS A N 1
ATOM 737 C CA . HIS A 1 89 ? -15.812 -7.633 1.652 1.00 44.53 89 HIS A CA 1
ATOM 738 C C . HIS A 1 89 ? -14.468 -7.055 2.162 1.00 44.53 89 HIS A C 1
ATOM 740 O O . HIS A 1 89 ? -14.390 -6.705 3.334 1.00 44.53 89 HIS A O 1
ATOM 746 N N . SER A 1 90 ? -13.433 -6.900 1.328 1.00 48.06 90 SER A N 1
ATOM 747 C CA . SER A 1 90 ? -12.164 -6.262 1.719 1.00 48.06 90 SER A CA 1
ATOM 748 C C . SER A 1 90 ? -12.058 -4.837 1.173 1.00 48.06 90 SER A C 1
ATOM 750 O O . SER A 1 90 ? -12.381 -4.565 0.015 1.00 48.06 90 SER A O 1
ATOM 752 N N . LEU A 1 91 ? -11.595 -3.917 2.028 1.00 59.41 91 LEU A N 1
ATOM 753 C CA . LEU A 1 91 ? -11.359 -2.509 1.694 1.00 59.41 91 LEU A CA 1
ATOM 754 C C . LEU A 1 91 ? -10.096 -2.280 0.856 1.00 59.41 91 LEU A C 1
ATOM 756 O O . LEU A 1 91 ? -9.733 -1.131 0.647 1.00 59.41 91 LEU A O 1
ATOM 760 N N . MET A 1 92 ? -9.378 -3.303 0.395 1.00 65.62 92 MET A N 1
ATOM 761 C CA . MET A 1 92 ? -8.066 -3.101 -0.226 1.00 65.62 92 MET A CA 1
ATOM 762 C C . MET A 1 92 ? -8.150 -2.944 -1.753 1.00 65.62 92 MET A C 1
ATOM 764 O O . MET A 1 92 ? -8.818 -3.709 -2.445 1.00 65.62 92 MET A O 1
ATOM 768 N N . LEU A 1 93 ? -7.451 -1.945 -2.295 1.00 65.38 93 LEU A N 1
ATOM 769 C CA . LEU A 1 93 ? -7.307 -1.689 -3.726 1.00 65.38 93 LEU A CA 1
ATOM 770 C C . LEU A 1 93 ? -5.823 -1.573 -4.079 1.00 65.38 93 LEU A C 1
ATOM 772 O O . LEU A 1 93 ? -5.133 -0.649 -3.649 1.00 65.38 93 LEU A O 1
ATOM 776 N N . PHE A 1 94 ? -5.336 -2.489 -4.912 1.00 66.75 94 PHE A N 1
ATOM 777 C CA . PHE A 1 94 ? -3.989 -2.403 -5.471 1.00 66.75 94 PHE A CA 1
ATOM 778 C C . PHE A 1 94 ? -3.971 -1.420 -6.644 1.00 66.75 94 PHE A C 1
ATOM 780 O O . PHE A 1 94 ? -4.601 -1.670 -7.671 1.00 66.75 94 PHE A O 1
ATOM 787 N N . ASP A 1 95 ? -3.254 -0.304 -6.490 1.00 64.19 95 ASP A N 1
ATOM 788 C CA . ASP A 1 95 ? -3.276 0.803 -7.462 1.00 64.19 95 ASP A CA 1
ATOM 789 C C . ASP A 1 95 ? -1.966 0.929 -8.256 1.00 64.19 95 ASP A C 1
ATOM 791 O O . ASP A 1 95 ? -1.973 1.426 -9.382 1.00 64.19 95 ASP A O 1
ATOM 795 N N . ALA A 1 96 ? -0.824 0.509 -7.689 1.00 69.75 96 ALA A N 1
ATOM 796 C CA . ALA A 1 96 ? 0.470 0.667 -8.356 1.00 69.75 96 ALA A CA 1
ATOM 797 C C . ALA A 1 96 ? 1.599 -0.222 -7.799 1.00 69.75 96 ALA A C 1
ATOM 799 O O . ALA A 1 96 ? 1.443 -0.916 -6.794 1.00 69.75 96 ALA A O 1
ATOM 800 N N . TYR A 1 97 ? 2.773 -0.158 -8.436 1.00 73.56 97 TYR A N 1
ATOM 801 C CA . TYR A 1 97 ? 4.004 -0.778 -7.944 1.00 73.56 97 TYR A CA 1
ATOM 802 C C . TYR A 1 97 ? 5.188 0.194 -8.003 1.00 73.56 97 TYR A C 1
ATOM 804 O O . TYR A 1 97 ? 5.207 1.136 -8.795 1.00 73.56 97 TYR A O 1
ATOM 812 N N . LEU A 1 98 ? 6.195 -0.043 -7.166 1.00 75.56 98 LEU A N 1
ATOM 813 C CA . LEU A 1 98 ? 7.455 0.692 -7.199 1.00 75.56 98 LEU A CA 1
ATOM 814 C C . LEU A 1 98 ? 8.366 0.129 -8.300 1.00 75.56 98 LEU A C 1
ATOM 816 O O . LEU A 1 98 ? 8.571 -1.088 -8.358 1.00 75.56 98 LEU A O 1
ATOM 820 N N . ASP A 1 99 ? 8.925 0.988 -9.160 1.00 70.94 99 ASP A N 1
ATOM 821 C CA . ASP A 1 99 ? 9.810 0.557 -10.250 1.00 70.94 99 ASP A CA 1
ATOM 822 C C . ASP A 1 99 ? 11.034 -0.200 -9.706 1.00 70.94 99 ASP A C 1
ATOM 824 O O . ASP A 1 99 ? 11.872 0.343 -8.979 1.00 70.94 99 ASP A O 1
ATOM 828 N N . SER A 1 100 ? 11.185 -1.455 -10.138 1.00 62.62 100 SER A N 1
ATOM 829 C CA . SER A 1 100 ? 12.357 -2.286 -9.852 1.00 62.62 100 SER A CA 1
ATOM 830 C C . SER A 1 100 ? 13.668 -1.689 -10.387 1.00 62.62 100 SER A C 1
ATOM 832 O O . SER A 1 100 ? 14.744 -2.099 -9.958 1.00 62.62 100 SER A O 1
ATOM 834 N N . ASN A 1 101 ? 13.598 -0.749 -11.338 1.00 61.34 101 ASN A N 1
ATOM 835 C CA . ASN A 1 101 ? 14.747 -0.059 -11.931 1.00 61.34 101 ASN A CA 1
ATOM 836 C C . ASN A 1 101 ? 15.166 1.198 -11.161 1.00 61.34 101 ASN A C 1
ATOM 838 O O . ASN A 1 101 ? 16.096 1.880 -11.605 1.00 61.34 101 ASN A O 1
ATOM 842 N N . ARG A 1 102 ? 14.524 1.514 -10.023 1.00 72.31 102 ARG A N 1
ATOM 843 C CA . ARG A 1 102 ? 15.037 2.509 -9.072 1.00 72.31 102 ARG A CA 1
ATOM 844 C C . ARG A 1 102 ? 16.526 2.232 -8.855 1.00 72.31 102 ARG A C 1
ATOM 846 O O . ARG A 1 102 ? 16.905 1.126 -8.454 1.00 72.31 102 ARG A O 1
ATOM 853 N N . LYS A 1 103 ? 17.384 3.213 -9.174 1.00 67.69 103 LYS A N 1
ATOM 854 C CA . LYS A 1 103 ? 18.844 3.019 -9.129 1.00 67.69 103 LYS A CA 1
ATOM 855 C C . LYS A 1 103 ? 19.237 2.552 -7.726 1.00 67.69 103 LYS A C 1
ATOM 857 O O . LYS A 1 103 ? 18.652 3.008 -6.747 1.00 67.69 103 LYS A O 1
ATOM 862 N N . GLN A 1 104 ? 20.234 1.668 -7.617 1.00 61.31 104 GLN A N 1
ATOM 863 C CA . GLN A 1 104 ? 20.655 1.070 -6.337 1.00 61.31 104 GLN A CA 1
ATOM 864 C C . GLN A 1 104 ? 20.873 2.101 -5.215 1.00 61.31 104 GLN A C 1
ATOM 866 O O . GLN A 1 104 ? 20.548 1.794 -4.073 1.00 61.31 104 GLN A O 1
ATOM 871 N N . ASN A 1 105 ? 21.308 3.318 -5.566 1.00 60.88 105 ASN A N 1
ATOM 872 C CA . ASN A 1 105 ? 21.641 4.395 -4.629 1.00 60.88 105 ASN A CA 1
ATOM 873 C C . ASN A 1 105 ? 20.525 5.439 -4.431 1.00 60.88 105 ASN A C 1
ATOM 875 O O . ASN A 1 105 ? 20.734 6.422 -3.729 1.00 60.88 105 ASN A O 1
ATOM 879 N N . GLN A 1 106 ? 19.362 5.287 -5.070 1.00 71.12 106 GLN A N 1
ATOM 880 C CA . GLN A 1 106 ? 18.220 6.157 -4.788 1.00 71.12 106 GLN A CA 1
ATOM 881 C C . GLN A 1 106 ? 17.530 5.642 -3.529 1.00 71.12 106 GLN A C 1
ATOM 883 O O . GLN A 1 106 ? 16.900 4.583 -3.540 1.00 71.12 106 GLN A O 1
ATOM 888 N N . GLU A 1 107 ? 17.693 6.358 -2.426 1.00 68.62 107 GLU A N 1
ATOM 889 C CA . GLU A 1 107 ? 17.088 6.025 -1.141 1.00 68.62 107 GLU A CA 1
ATOM 890 C C . GLU A 1 107 ? 15.716 6.693 -1.020 1.00 68.62 107 GLU A C 1
ATOM 892 O O . GLU A 1 107 ? 15.564 7.872 -1.335 1.00 68.62 107 GLU A O 1
ATOM 897 N N . ILE A 1 108 ? 14.710 5.923 -0.603 1.00 81.31 108 ILE A N 1
ATOM 898 C CA . ILE A 1 108 ? 13.408 6.470 -0.214 1.00 81.31 108 ILE A CA 1
ATOM 899 C C . ILE A 1 108 ? 13.497 6.679 1.282 1.00 81.31 108 ILE A C 1
ATOM 901 O O . ILE A 1 108 ? 13.764 5.717 2.006 1.00 81.31 108 ILE A O 1
ATOM 905 N N . LYS A 1 109 ? 13.322 7.919 1.738 1.00 86.50 109 LYS A N 1
ATOM 906 C CA . LYS A 1 109 ? 13.423 8.196 3.165 1.00 86.50 109 LYS A CA 1
ATOM 907 C C . LYS A 1 109 ? 12.174 7.691 3.861 1.00 86.50 109 LYS A C 1
ATOM 909 O O . LYS A 1 109 ? 11.053 7.871 3.379 1.00 86.50 109 LYS A O 1
ATOM 914 N N . THR A 1 110 ? 12.396 7.090 5.016 1.00 90.12 110 THR A N 1
ATOM 915 C CA . THR A 1 110 ? 11.337 6.632 5.903 1.00 90.12 110 THR A CA 1
ATOM 916 C C . THR A 1 110 ? 11.547 7.193 7.295 1.00 90.12 110 THR A C 1
ATOM 918 O O . THR A 1 110 ? 12.687 7.380 7.720 1.00 90.12 110 THR A O 1
ATOM 921 N N . SER A 1 111 ? 10.456 7.401 8.016 1.00 92.75 111 SER A N 1
ATOM 922 C CA . SER A 1 111 ? 10.452 7.676 9.449 1.00 92.75 111 SER A CA 1
ATOM 923 C C . SER A 1 111 ? 9.634 6.616 10.171 1.00 92.75 111 SER A C 1
ATOM 925 O O . SER A 1 111 ? 8.607 6.170 9.657 1.00 92.75 111 SER A O 1
ATOM 927 N N . ASP A 1 112 ? 10.062 6.236 11.367 1.00 94.62 112 ASP A N 1
ATOM 928 C CA . ASP A 1 112 ? 9.265 5.354 12.213 1.00 94.62 112 ASP A CA 1
ATOM 929 C C . ASP A 1 112 ? 8.065 6.123 12.781 1.00 94.62 112 ASP A C 1
ATOM 931 O O . ASP A 1 112 ? 8.151 7.316 13.080 1.00 94.62 112 ASP A O 1
ATOM 935 N N . GLY A 1 113 ? 6.936 5.439 12.910 1.00 93.81 113 GLY A N 1
ATOM 936 C CA . GLY A 1 113 ? 5.697 5.978 13.451 1.00 93.81 113 GLY A CA 1
ATOM 937 C C . GLY A 1 113 ? 4.865 4.892 14.121 1.00 93.81 113 GLY A C 1
ATOM 938 O O . GLY A 1 113 ? 5.272 3.730 14.218 1.00 93.81 113 GLY A O 1
ATOM 939 N N . GLN A 1 114 ? 3.682 5.279 14.578 1.00 94.38 114 GLN A N 1
ATOM 940 C CA . GLN A 1 114 ? 2.711 4.382 15.189 1.00 94.38 114 GLN A CA 1
ATOM 941 C C . GLN A 1 114 ? 1.337 4.573 14.558 1.00 94.38 114 GLN A C 1
ATOM 943 O O . GLN A 1 114 ? 0.954 5.686 14.200 1.00 94.38 114 GLN A O 1
ATOM 948 N N . MET A 1 115 ? 0.602 3.476 14.432 1.00 93.38 115 MET A N 1
ATOM 949 C CA . MET A 1 115 ? -0.823 3.487 14.144 1.00 93.38 115 MET A CA 1
ATOM 950 C C . MET A 1 115 ? -1.562 3.011 15.389 1.00 93.38 115 MET A C 1
ATOM 952 O O . MET A 1 115 ? -1.303 1.905 15.864 1.00 93.38 115 MET A O 1
ATOM 956 N N . HIS A 1 116 ? -2.478 3.832 15.884 1.00 91.88 116 HIS A N 1
ATOM 957 C CA . HIS A 1 116 ? -3.404 3.481 16.949 1.00 91.88 116 HIS A CA 1
ATOM 958 C C . HIS A 1 116 ? -4.805 3.332 16.366 1.00 91.88 116 HIS A C 1
ATOM 960 O O . HIS A 1 116 ? -5.219 4.136 15.532 1.00 91.88 116 HIS A O 1
ATOM 966 N N . ILE A 1 117 ? -5.536 2.306 16.786 1.00 86.50 117 ILE A N 1
ATOM 967 C CA . ILE A 1 117 ? -6.943 2.145 16.430 1.00 86.50 117 ILE A CA 1
ATOM 968 C C . ILE A 1 117 ? -7.752 2.150 17.717 1.00 86.50 117 ILE A C 1
ATOM 970 O O . ILE A 1 117 ? -7.669 1.202 18.498 1.00 86.50 117 ILE A O 1
ATOM 974 N N . ASP A 1 118 ? -8.520 3.224 17.899 1.00 86.06 118 ASP A N 1
ATOM 975 C CA . ASP A 1 118 ? -9.480 3.387 18.986 1.00 86.06 118 ASP A CA 1
ATOM 976 C C . ASP A 1 118 ? -10.807 2.769 18.540 1.00 86.06 118 ASP A C 1
ATOM 978 O O . ASP A 1 118 ? -11.528 3.301 17.682 1.00 86.06 118 ASP A O 1
ATOM 982 N N . HIS A 1 119 ? -11.130 1.613 19.117 1.00 77.69 119 HIS A N 1
ATOM 983 C CA . HIS A 1 119 ? -12.365 0.906 18.812 1.00 77.69 119 HIS A CA 1
ATOM 984 C C . HIS A 1 119 ? -13.605 1.652 19.324 1.00 77.69 119 HIS A C 1
ATOM 986 O O . HIS A 1 119 ? -14.641 1.639 18.656 1.00 77.69 119 HIS A O 1
ATOM 992 N N . GLN A 1 120 ? -13.529 2.302 20.490 1.00 80.06 120 GLN A N 1
ATOM 993 C CA . GLN A 1 120 ? -14.681 2.979 21.096 1.00 80.06 120 GLN A CA 1
ATOM 994 C C . GLN A 1 120 ? -15.117 4.181 20.262 1.00 80.06 120 GLN A C 1
ATOM 996 O O . GLN A 1 120 ? -16.309 4.376 20.020 1.00 80.06 120 GLN A O 1
ATOM 1001 N N . GLN A 1 121 ? -14.148 4.966 19.799 1.00 83.88 121 GLN A N 1
ATOM 1002 C CA . GLN A 1 121 ? -14.387 6.147 18.975 1.00 83.88 121 GLN A CA 1
ATOM 1003 C C . GLN A 1 121 ? -14.495 5.812 17.487 1.00 83.88 121 GLN A C 1
ATOM 1005 O O . GLN A 1 121 ? -14.934 6.655 16.705 1.00 83.88 121 GLN A O 1
ATOM 1010 N N . LYS A 1 122 ? -14.145 4.579 17.098 1.00 81.69 122 LYS A N 1
ATOM 1011 C CA . LYS A 1 122 ? -14.090 4.110 15.710 1.00 81.69 122 LYS A CA 1
ATOM 1012 C C . LYS A 1 122 ? -13.152 4.967 14.856 1.00 81.69 122 LYS A C 1
ATOM 1014 O O . LYS A 1 122 ? -13.525 5.437 13.777 1.00 81.69 122 LYS A O 1
ATOM 1019 N N . VAL A 1 123 ? -11.932 5.173 15.345 1.00 88.50 123 VAL A N 1
ATOM 1020 C CA . VAL A 1 123 ? -10.927 6.052 14.735 1.00 88.50 123 VAL A CA 1
ATOM 1021 C C . VAL A 1 123 ? -9.603 5.314 14.546 1.00 88.50 123 VAL A C 1
ATOM 1023 O O . VAL A 1 123 ? -9.175 4.544 15.399 1.00 88.50 123 VAL A O 1
ATOM 1026 N N . ILE A 1 124 ? -8.944 5.582 13.421 1.00 89.12 124 ILE A N 1
ATOM 1027 C CA . ILE A 1 124 ? -7.563 5.201 13.132 1.00 89.12 124 ILE A CA 1
ATOM 1028 C C . ILE A 1 124 ? -6.704 6.460 13.220 1.00 89.12 124 ILE A C 1
ATOM 1030 O O . ILE A 1 124 ? -6.922 7.419 12.477 1.00 89.12 124 ILE A O 1
ATOM 1034 N N . GLU A 1 125 ? -5.700 6.449 14.084 1.00 93.75 125 GLU A N 1
ATOM 1035 C CA . GLU A 1 125 ? -4.747 7.538 14.257 1.00 93.75 125 GLU A CA 1
ATOM 1036 C C . GLU A 1 125 ? -3.357 7.122 13.780 1.00 93.75 125 GLU A C 1
ATOM 1038 O O . GLU A 1 125 ? -2.831 6.079 14.163 1.00 93.75 125 GLU A O 1
ATOM 1043 N N . LEU A 1 126 ? -2.743 7.961 12.952 1.00 93.75 126 LEU A N 1
ATOM 1044 C CA . LEU A 1 126 ? -1.354 7.846 12.529 1.00 93.75 126 LEU A CA 1
ATOM 1045 C C . LEU A 1 126 ? -0.533 8.911 13.248 1.00 93.75 126 LEU A C 1
ATOM 1047 O O . LEU A 1 126 ? -0.739 10.114 13.055 1.00 93.75 126 LEU A O 1
ATOM 1051 N N . ILE A 1 127 ? 0.418 8.453 14.053 1.00 93.75 127 ILE A N 1
ATOM 1052 C CA . ILE A 1 127 ? 1.294 9.281 14.874 1.00 93.75 127 ILE A CA 1
ATOM 1053 C C . ILE A 1 127 ? 2.707 9.157 14.317 1.00 93.75 127 ILE A C 1
ATOM 1055 O O . ILE A 1 127 ? 3.335 8.098 14.379 1.00 93.75 127 ILE A O 1
ATOM 1059 N N . VAL A 1 128 ? 3.219 10.255 13.766 1.00 90.88 128 VAL A N 1
ATOM 1060 C CA . VAL A 1 128 ? 4.566 10.321 13.193 1.00 90.88 128 VAL A CA 1
ATOM 1061 C C . VAL A 1 128 ? 5.332 11.431 13.905 1.00 90.88 128 VAL A C 1
ATOM 1063 O O . VAL A 1 128 ? 4.908 12.587 13.837 1.00 90.88 128 VAL A O 1
ATOM 1066 N N . PRO A 1 129 ? 6.456 11.130 14.578 1.00 86.75 129 PRO A N 1
ATOM 1067 C CA . PRO A 1 129 ? 7.251 12.141 15.261 1.00 86.75 129 PRO A CA 1
ATOM 1068 C C . PRO A 1 129 ? 7.603 13.310 14.333 1.00 86.75 129 PRO A C 1
ATOM 1070 O O . PRO A 1 129 ? 8.129 13.122 13.237 1.00 86.75 129 PRO A O 1
ATOM 1073 N N . GLY A 1 130 ? 7.301 14.533 14.772 1.00 85.06 130 GLY A N 1
ATOM 1074 C CA . GLY A 1 130 ? 7.593 15.749 14.008 1.00 85.06 130 GLY A CA 1
ATOM 1075 C C . GLY A 1 130 ? 6.631 16.053 12.853 1.00 85.06 130 GLY A C 1
ATOM 1076 O O . GLY A 1 130 ? 6.873 17.009 12.120 1.00 85.06 130 GLY A O 1
ATOM 1077 N N . SER A 1 131 ? 5.542 15.295 12.691 1.00 86.56 131 SER A N 1
ATOM 1078 C CA . SER A 1 131 ? 4.444 15.616 11.769 1.00 86.56 131 SER A CA 1
ATOM 1079 C C . SER A 1 131 ? 3.119 15.764 12.527 1.00 86.56 131 SER A C 1
ATOM 1081 O O . SER A 1 131 ? 2.972 15.190 13.605 1.00 86.56 131 SER A O 1
ATOM 1083 N N . PRO A 1 132 ? 2.139 16.520 11.998 1.00 89.50 132 PRO A N 1
ATOM 1084 C CA . PRO A 1 132 ? 0.797 16.541 12.570 1.00 89.50 132 PRO A CA 1
ATOM 1085 C C . PRO A 1 132 ? 0.184 15.138 12.555 1.00 89.50 132 PRO A C 1
ATOM 1087 O O . PRO A 1 132 ? 0.241 14.457 11.527 1.00 89.50 132 PRO A O 1
ATOM 1090 N N . ASN A 1 133 ? -0.425 14.731 13.669 1.00 92.06 133 ASN A N 1
ATOM 1091 C CA . ASN A 1 133 ? -1.175 13.479 13.731 1.00 92.06 133 ASN A CA 1
ATOM 1092 C C . ASN A 1 133 ? -2.299 13.498 12.691 1.00 92.06 133 ASN A C 1
ATOM 1094 O O . ASN A 1 133 ? -2.980 14.513 12.514 1.00 92.06 133 ASN A O 1
ATOM 1098 N N . GLN A 1 134 ? -2.502 12.370 12.017 1.00 93.81 134 GLN A N 1
ATOM 1099 C CA . GLN A 1 134 ? -3.619 12.197 11.096 1.00 93.81 134 GLN A CA 1
ATOM 1100 C C . GLN A 1 134 ? -4.628 11.241 11.716 1.00 93.81 134 GLN A C 1
ATOM 1102 O O . GLN A 1 134 ? -4.262 10.145 12.122 1.00 93.81 134 GLN A O 1
ATOM 1107 N N . SER A 1 135 ? -5.886 11.657 11.780 1.00 93.06 135 SER A N 1
ATOM 1108 C CA . SER A 1 135 ? -6.972 10.882 12.373 1.00 93.06 135 SER A CA 1
ATOM 1109 C C . SER A 1 135 ? -8.047 10.641 11.319 1.00 93.06 135 SER A C 1
ATOM 1111 O O . SER A 1 135 ? -8.440 11.565 10.601 1.00 93.06 135 SER A O 1
ATOM 1113 N N . PHE A 1 136 ? -8.483 9.392 11.196 1.00 90.50 136 PHE A N 1
ATOM 1114 C CA . PHE A 1 136 ? -9.439 8.935 10.195 1.00 90.50 136 PHE A CA 1
ATOM 1115 C C . PHE A 1 136 ? -10.548 8.159 10.885 1.00 90.50 136 PHE A C 1
ATOM 1117 O O . PHE A 1 136 ? -10.291 7.146 11.535 1.00 90.50 136 PHE A O 1
ATOM 1124 N N . LYS A 1 137 ? -11.794 8.599 10.725 1.00 87.94 137 LYS A N 1
ATOM 1125 C CA . LYS A 1 137 ? -12.929 7.814 11.200 1.00 87.94 137 LYS A CA 1
ATOM 1126 C C . LYS A 1 137 ? -13.146 6.611 10.300 1.00 87.94 137 LYS A C 1
ATOM 1128 O O . LYS A 1 137 ? -13.057 6.720 9.079 1.00 87.94 137 LYS A O 1
ATOM 1133 N N . ILE A 1 138 ? -13.508 5.484 10.899 1.00 80.56 138 ILE A N 1
ATOM 1134 C CA . ILE A 1 138 ? -13.759 4.236 10.172 1.00 80.56 138 ILE A CA 1
ATOM 1135 C C . ILE A 1 138 ? -14.915 4.387 9.178 1.00 80.56 138 ILE A C 1
ATOM 1137 O O . ILE A 1 138 ? -14.847 3.854 8.076 1.00 80.56 138 ILE A O 1
ATOM 1141 N N . GLU A 1 139 ? -15.948 5.151 9.541 1.00 80.94 139 GLU A N 1
ATOM 1142 C CA . GLU A 1 139 ? -17.103 5.427 8.674 1.00 80.94 139 GLU A CA 1
ATOM 1143 C C . GLU A 1 139 ? -16.733 6.189 7.391 1.00 80.94 139 GLU A C 1
ATOM 1145 O O . GLU A 1 139 ? -17.404 6.043 6.370 1.00 80.94 139 GLU A O 1
ATOM 1150 N N . ASP A 1 140 ? -15.639 6.952 7.426 1.00 84.50 140 ASP A N 1
ATOM 1151 C CA . ASP A 1 140 ? -15.164 7.732 6.287 1.00 84.50 140 ASP A CA 1
ATOM 1152 C C . ASP A 1 140 ? -14.242 6.920 5.366 1.00 84.50 140 ASP A C 1
ATOM 1154 O O . ASP A 1 140 ? -13.932 7.386 4.266 1.00 84.50 140 ASP A O 1
ATOM 1158 N N . LEU A 1 141 ? -13.803 5.722 5.776 1.00 79.62 141 LEU A N 1
ATOM 1159 C CA . LEU A 1 141 ? -12.884 4.890 5.000 1.00 79.62 141 LEU A CA 1
ATOM 1160 C C . LEU A 1 141 ? -13.562 4.392 3.727 1.00 79.62 141 LEU A C 1
ATOM 1162 O O . LEU A 1 141 ? -14.563 3.677 3.765 1.00 79.62 141 LEU A O 1
ATOM 1166 N N . PHE A 1 142 ? -12.972 4.727 2.583 1.00 78.69 142 PHE A N 1
ATOM 1167 C CA . PHE A 1 142 ? -13.447 4.247 1.296 1.00 78.69 142 PHE A CA 1
ATOM 1168 C C . PHE A 1 142 ? -12.673 3.005 0.854 1.00 78.69 142 PHE A C 1
ATOM 1170 O O . PHE A 1 142 ? -13.275 1.974 0.560 1.00 78.69 142 PHE A O 1
ATOM 1177 N N . TYR A 1 143 ? -11.342 3.086 0.817 1.00 75.25 143 TYR A N 1
ATOM 1178 C CA . TYR A 1 143 ? -10.472 1.941 0.557 1.00 75.25 143 TYR A CA 1
ATOM 1179 C C . TYR A 1 143 ? -9.042 2.194 1.051 1.00 75.25 143 TYR A C 1
ATOM 1181 O O . TYR A 1 143 ? -8.606 3.330 1.228 1.00 75.25 143 TYR A O 1
ATOM 1189 N N . LEU A 1 144 ? -8.289 1.116 1.237 1.00 77.88 144 LEU A N 1
ATOM 1190 C CA . LEU A 1 144 ? -6.846 1.115 1.423 1.00 77.88 144 LEU A CA 1
ATOM 1191 C C . LEU A 1 144 ? -6.186 0.974 0.061 1.00 77.88 144 LEU A C 1
ATOM 1193 O O . LEU A 1 144 ? -6.314 -0.054 -0.602 1.00 77.88 144 LEU A O 1
ATOM 1197 N N . LYS A 1 145 ? -5.475 2.006 -0.367 1.00 81.56 145 LYS A N 1
ATOM 1198 C CA . LYS A 1 145 ? -4.630 1.950 -1.548 1.00 81.56 145 LYS A CA 1
ATOM 1199 C C . LYS A 1 145 ? -3.333 1.230 -1.208 1.00 81.56 145 LYS A C 1
ATOM 1201 O O . LYS A 1 145 ? -2.654 1.598 -0.254 1.00 81.56 145 LYS A O 1
ATOM 1206 N N . THR A 1 146 ? -2.969 0.244 -2.019 1.00 81.12 146 THR A N 1
ATOM 1207 C CA . THR A 1 146 ? -1.759 -0.556 -1.816 1.00 81.12 146 THR A CA 1
ATOM 1208 C C . THR A 1 146 ? -0.792 -0.407 -2.985 1.00 81.12 146 THR A C 1
ATOM 1210 O O . THR A 1 146 ? -1.180 -0.463 -4.157 1.00 81.12 146 THR A O 1
ATOM 1213 N N . VAL A 1 147 ? 0.483 -0.225 -2.644 1.00 82.31 147 VAL A N 1
ATOM 1214 C CA . VAL A 1 147 ? 1.631 -0.168 -3.549 1.00 82.31 147 VAL A CA 1
ATOM 1215 C C . VAL A 1 147 ? 2.590 -1.298 -3.192 1.00 82.31 147 VAL A C 1
ATOM 1217 O O . VAL A 1 147 ? 2.955 -1.463 -2.029 1.00 82.31 147 VAL A O 1
ATOM 1220 N N . TYR A 1 148 ? 3.012 -2.069 -4.193 1.00 79.00 148 TYR A N 1
ATOM 1221 C CA . TYR A 1 148 ? 3.978 -3.153 -4.004 1.00 79.00 148 TYR A CA 1
ATOM 1222 C C . TYR A 1 148 ? 5.383 -2.741 -4.452 1.00 79.00 148 TYR A C 1
ATOM 1224 O O . TYR A 1 148 ? 5.574 -2.335 -5.599 1.00 79.00 148 TYR A O 1
ATOM 1232 N N . ASP A 1 149 ? 6.381 -2.868 -3.578 1.00 80.06 149 ASP A N 1
ATOM 1233 C CA . ASP A 1 149 ? 7.788 -2.685 -3.943 1.00 80.06 149 ASP A CA 1
ATOM 1234 C C . ASP A 1 149 ? 8.405 -4.018 -4.384 1.00 80.06 149 ASP A C 1
ATOM 1236 O O . ASP A 1 149 ? 8.685 -4.886 -3.564 1.00 80.06 149 ASP A O 1
ATOM 1240 N N . PHE A 1 150 ? 8.687 -4.176 -5.680 1.00 74.12 150 PHE A N 1
ATOM 1241 C CA . PHE A 1 150 ? 9.299 -5.400 -6.211 1.00 74.12 150 PHE A CA 1
ATOM 1242 C C . PHE A 1 150 ? 10.703 -5.691 -5.668 1.00 74.12 150 PHE A C 1
ATOM 1244 O O . PHE A 1 150 ? 11.121 -6.850 -5.651 1.00 74.12 150 PHE A O 1
ATOM 1251 N N . LYS A 1 151 ? 11.454 -4.664 -5.260 1.00 75.00 151 LYS A N 1
ATOM 1252 C CA . LYS A 1 151 ? 12.836 -4.814 -4.793 1.00 75.00 151 LYS A CA 1
ATOM 1253 C C . LYS A 1 151 ? 12.874 -5.326 -3.360 1.00 75.00 151 LYS A C 1
ATOM 1255 O O . LYS A 1 151 ? 13.638 -6.238 -3.059 1.00 75.00 151 LYS A O 1
ATOM 1260 N N . THR A 1 152 ? 12.074 -4.725 -2.486 1.00 75.06 152 THR A N 1
ATOM 1261 C CA . THR A 1 152 ? 12.041 -5.065 -1.054 1.00 75.06 152 THR A CA 1
ATOM 1262 C C . THR A 1 152 ? 10.941 -6.060 -0.699 1.00 75.06 152 THR A C 1
ATOM 1264 O O . THR A 1 152 ? 10.944 -6.595 0.405 1.00 75.06 152 THR A O 1
ATOM 1267 N N . LYS A 1 153 ? 10.019 -6.329 -1.632 1.00 73.88 153 LYS A N 1
ATOM 1268 C CA . LYS A 1 153 ? 8.764 -7.063 -1.419 1.00 73.88 153 LYS A CA 1
ATOM 1269 C C . LYS A 1 153 ? 7.846 -6.412 -0.377 1.00 73.88 153 LYS A C 1
ATOM 1271 O O . LYS A 1 153 ? 6.962 -7.080 0.151 1.00 73.88 153 LYS A O 1
ATOM 1276 N N . ALA A 1 154 ? 8.050 -5.129 -0.077 1.00 78.56 154 ALA A N 1
ATOM 1277 C CA . ALA A 1 154 ? 7.230 -4.397 0.875 1.00 78.56 154 ALA A CA 1
ATOM 1278 C C . ALA A 1 154 ? 5.836 -4.095 0.308 1.00 78.56 154 ALA A C 1
ATOM 1280 O O . ALA A 1 154 ? 5.685 -3.756 -0.870 1.00 78.56 154 ALA A O 1
ATOM 1281 N N . LEU A 1 155 ? 4.832 -4.169 1.182 1.00 81.12 155 LEU A N 1
ATOM 1282 C CA . LEU A 1 155 ? 3.491 -3.649 0.941 1.00 81.12 155 LEU A CA 1
ATOM 1283 C C . LEU A 1 155 ? 3.368 -2.290 1.624 1.00 81.12 155 LEU A C 1
ATOM 1285 O O . LEU A 1 155 ? 3.566 -2.172 2.834 1.00 81.12 155 LEU A O 1
ATOM 1289 N N . ILE A 1 156 ? 3.069 -1.271 0.828 1.00 88.00 156 ILE A N 1
ATOM 1290 C CA . ILE A 1 156 ? 2.922 0.111 1.271 1.00 88.00 156 ILE A CA 1
ATOM 1291 C C . ILE A 1 156 ? 1.454 0.495 1.114 1.00 88.00 156 ILE A C 1
ATOM 1293 O O . ILE A 1 156 ? 0.860 0.273 0.062 1.00 88.00 156 ILE A O 1
ATOM 1297 N N . PHE A 1 157 ? 0.879 1.074 2.155 1.00 88.50 157 PHE A N 1
ATOM 1298 C CA . PHE A 1 157 ? -0.533 1.383 2.294 1.00 88.50 157 PHE A CA 1
ATOM 1299 C C . PHE A 1 157 ? -0.765 2.889 2.358 1.00 88.50 157 PHE A C 1
ATOM 1301 O O . PHE A 1 157 ? 0.076 3.652 2.830 1.00 88.50 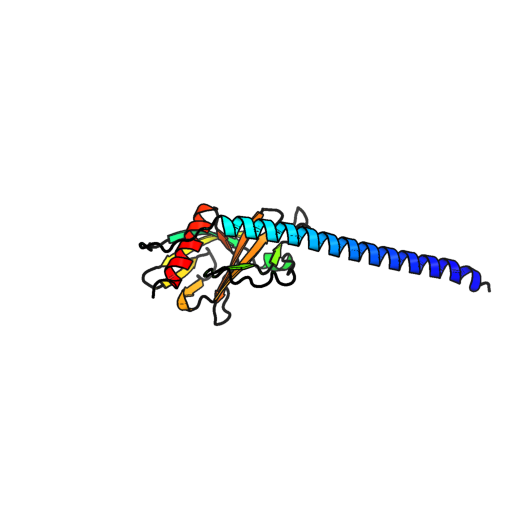157 PHE A O 1
ATOM 1308 N N . GLU A 1 158 ? -1.937 3.302 1.901 1.00 90.31 158 GLU A N 1
ATOM 1309 C CA . GLU A 1 158 ? -2.453 4.662 1.985 1.00 90.31 158 GLU A CA 1
ATOM 1310 C C . GLU A 1 158 ? -3.963 4.566 2.221 1.00 90.31 158 GLU A C 1
ATOM 1312 O O . GLU A 1 158 ? -4.689 3.950 1.441 1.00 90.31 158 GLU A O 1
ATOM 1317 N N . ILE A 1 159 ? -4.443 5.129 3.326 1.00 88.81 159 ILE A N 1
ATOM 1318 C CA . ILE A 1 159 ? -5.871 5.208 3.626 1.00 88.81 159 ILE A CA 1
ATOM 1319 C C . ILE A 1 159 ? -6.484 6.265 2.712 1.00 88.81 159 ILE A C 1
ATOM 1321 O O . ILE A 1 159 ? -5.983 7.387 2.654 1.00 88.81 159 ILE A O 1
ATOM 1325 N N . VAL A 1 160 ? -7.571 5.915 2.025 1.00 86.25 160 VAL A N 1
ATOM 1326 C CA . VAL A 1 160 ? -8.361 6.835 1.204 1.00 86.25 160 VAL A CA 1
ATOM 1327 C C . VAL A 1 160 ? -9.776 6.905 1.761 1.00 86.25 160 VAL A C 1
ATOM 1329 O O . VAL A 1 160 ? -10.453 5.881 1.884 1.00 86.25 160 VAL A O 1
ATOM 1332 N N . CYS A 1 161 ? -10.232 8.118 2.064 1.00 86.69 161 CYS A N 1
ATOM 1333 C CA . CYS A 1 161 ? -11.572 8.373 2.583 1.00 86.69 161 CYS A CA 1
ATOM 1334 C C . CYS A 1 161 ? -12.549 8.857 1.497 1.00 86.69 161 CYS A C 1
ATOM 1336 O O . CYS A 1 161 ? -12.137 9.341 0.440 1.00 86.69 161 CYS A O 1
ATOM 1338 N N . TYR A 1 162 ? -13.858 8.785 1.764 1.00 81.75 162 TYR A N 1
ATOM 1339 C CA . TYR A 1 162 ? -14.916 9.240 0.843 1.00 81.75 162 TYR A CA 1
ATOM 1340 C C . TYR A 1 162 ? -14.842 10.735 0.504 1.00 81.75 162 TYR A C 1
ATOM 1342 O O . TYR A 1 162 ? -15.239 11.152 -0.583 1.00 81.75 162 TYR A O 1
ATOM 1350 N N . ASN A 1 163 ? -14.304 11.546 1.414 1.00 86.38 163 ASN A N 1
ATOM 1351 C CA . ASN A 1 163 ? -14.057 12.976 1.214 1.00 86.38 163 ASN A CA 1
ATOM 1352 C C . ASN A 1 163 ? -12.734 13.269 0.470 1.00 86.38 163 ASN A C 1
ATOM 1354 O O . ASN A 1 163 ? -12.298 14.418 0.432 1.00 86.38 163 ASN A O 1
ATOM 1358 N N . ASN A 1 164 ? -12.098 12.248 -0.118 1.00 82.19 164 ASN A N 1
ATOM 1359 C CA . ASN A 1 164 ? -10.802 12.307 -0.798 1.00 82.19 164 ASN A CA 1
ATOM 1360 C C . ASN A 1 164 ? -9.619 12.733 0.088 1.00 82.19 164 ASN A C 1
ATOM 1362 O O . ASN A 1 164 ? -8.560 13.075 -0.446 1.00 82.19 164 ASN A O 1
ATOM 1366 N N . THR A 1 165 ? -9.744 12.699 1.419 1.00 89.81 165 THR A N 1
ATOM 1367 C CA . THR A 1 165 ? -8.558 12.800 2.276 1.00 89.81 165 THR A CA 1
ATOM 1368 C C . THR A 1 165 ? -7.744 11.513 2.184 1.00 89.81 165 THR A C 1
ATOM 1370 O O . THR A 1 165 ? -8.281 10.418 1.996 1.00 89.81 165 THR A O 1
ATOM 1373 N N . GLN A 1 166 ? -6.422 11.666 2.252 1.00 90.75 166 GLN A N 1
ATOM 1374 C CA . GLN A 1 166 ? -5.468 10.571 2.133 1.00 90.75 166 GLN A CA 1
ATOM 1375 C C . GLN A 1 166 ? -4.503 10.600 3.311 1.00 90.75 166 GLN A C 1
ATOM 1377 O O . GLN A 1 166 ? -4.074 11.675 3.749 1.00 90.75 166 GLN A O 1
ATOM 1382 N N . SER A 1 167 ? -4.149 9.425 3.821 1.00 92.12 167 SER A N 1
ATOM 1383 C CA . SER A 1 167 ? -3.060 9.321 4.786 1.00 92.12 167 SER A CA 1
ATOM 1384 C C . SER A 1 167 ? -1.701 9.519 4.131 1.00 92.12 167 SER A C 1
ATOM 1386 O O . SER A 1 167 ? -1.541 9.417 2.916 1.00 92.12 167 SER A O 1
ATOM 1388 N N . VAL A 1 168 ? -0.680 9.738 4.955 1.00 92.06 168 VAL A N 1
ATOM 1389 C CA . VAL A 1 168 ? 0.691 9.424 4.551 1.00 92.06 168 VAL A CA 1
ATOM 1390 C C . VAL A 1 168 ? 0.789 7.963 4.108 1.00 92.06 168 VAL A C 1
ATOM 1392 O O . VAL A 1 168 ? 0.012 7.112 4.547 1.00 92.06 168 VAL A O 1
ATOM 1395 N N . LYS A 1 169 ? 1.760 7.666 3.244 1.00 92.56 169 LYS A N 1
ATOM 1396 C CA . LYS A 1 169 ? 2.058 6.293 2.836 1.00 92.56 169 LYS A CA 1
ATOM 1397 C C . LYS A 1 169 ? 2.818 5.598 3.955 1.00 92.56 169 LYS A C 1
ATOM 1399 O O . LYS A 1 169 ? 3.815 6.138 4.435 1.00 92.56 169 LYS A O 1
ATOM 1404 N N . PHE A 1 170 ? 2.376 4.418 4.365 1.00 92.69 170 PHE A N 1
ATOM 1405 C CA . PHE A 1 170 ? 2.974 3.684 5.477 1.00 92.69 170 PHE A CA 1
ATOM 1406 C C . PHE A 1 170 ? 3.100 2.186 5.192 1.00 92.69 170 PHE A C 1
ATOM 1408 O O . PHE A 1 170 ? 2.432 1.646 4.323 1.00 92.69 170 PHE A O 1
ATOM 1415 N N . GLN A 1 171 ? 3.957 1.493 5.930 1.00 91.12 171 GLN A N 1
ATOM 1416 C CA . GLN A 1 171 ? 4.119 0.043 5.891 1.00 91.12 171 GLN A CA 1
ATOM 1417 C C . GLN A 1 171 ? 3.998 -0.508 7.311 1.00 91.12 171 GLN A C 1
ATOM 1419 O O . GLN A 1 171 ? 4.653 -0.005 8.225 1.00 91.12 171 GLN A O 1
ATOM 1424 N N . LEU A 1 172 ? 3.206 -1.569 7.471 1.00 86.25 172 LEU A N 1
ATOM 1425 C CA . LEU A 1 172 ? 3.208 -2.399 8.676 1.00 86.25 172 LEU A CA 1
ATOM 1426 C C . LEU A 1 172 ? 4.487 -3.242 8.709 1.00 86.25 172 LEU A C 1
ATOM 1428 O O . LEU A 1 172 ? 4.946 -3.741 7.679 1.00 86.25 172 LEU A O 1
ATOM 1432 N N . LEU A 1 173 ? 5.096 -3.361 9.887 1.00 81.69 173 LEU A N 1
ATOM 1433 C CA . LEU A 1 173 ? 6.449 -3.907 10.017 1.00 81.69 173 LEU A CA 1
ATOM 1434 C C . LEU A 1 173 ? 6.505 -5.427 9.866 1.00 81.69 173 LEU A C 1
ATOM 1436 O O . LEU A 1 173 ? 7.556 -5.956 9.499 1.00 81.69 173 LEU A O 1
ATOM 1440 N N . THR A 1 174 ? 5.400 -6.122 10.138 1.00 77.25 174 THR A N 1
ATOM 1441 C CA . THR A 1 174 ? 5.343 -7.583 10.116 1.00 77.25 174 THR A CA 1
ATOM 1442 C C . THR A 1 174 ? 4.086 -8.106 9.413 1.00 77.25 174 THR A C 1
ATOM 1444 O O . THR A 1 174 ? 3.066 -7.426 9.312 1.00 77.25 174 THR A O 1
ATOM 1447 N N . GLU A 1 175 ? 4.160 -9.336 8.902 1.00 70.19 175 GLU A N 1
ATOM 1448 C CA . GLU A 1 175 ? 3.015 -10.030 8.298 1.00 70.19 175 GLU A CA 1
ATOM 1449 C C . GLU A 1 175 ? 1.874 -10.306 9.304 1.00 70.19 175 GLU A C 1
ATOM 1451 O O . GLU A 1 175 ? 0.717 -10.089 8.935 1.00 70.19 175 GLU A O 1
ATOM 1456 N N . PRO A 1 176 ? 2.143 -10.689 10.574 1.00 77.12 176 PRO A N 1
ATOM 1457 C CA . PRO A 1 176 ? 1.110 -10.746 11.610 1.00 77.12 176 PRO A CA 1
ATOM 1458 C C . PRO A 1 176 ? 0.373 -9.420 11.824 1.00 77.12 176 PRO A C 1
ATOM 1460 O O . PRO A 1 176 ? -0.850 -9.429 11.943 1.00 77.12 176 PRO A O 1
ATOM 1463 N N . ASP A 1 177 ? 1.082 -8.285 11.814 1.00 77.62 177 ASP A N 1
ATOM 1464 C CA . ASP A 1 177 ? 0.455 -6.963 11.956 1.00 77.62 177 ASP A CA 1
ATOM 1465 C C . ASP A 1 177 ? -0.474 -6.661 10.779 1.00 77.62 177 ASP A C 1
ATOM 1467 O O . ASP A 1 177 ? -1.573 -6.145 10.962 1.00 77.62 177 ASP A O 1
ATOM 1471 N N . LEU A 1 178 ? -0.060 -7.031 9.563 1.00 74.94 178 LEU A N 1
ATOM 1472 C CA . LEU A 1 178 ? -0.885 -6.902 8.364 1.00 74.94 178 LEU A CA 1
ATOM 1473 C C . LEU A 1 178 ? -2.152 -7.761 8.439 1.00 74.94 178 LEU A C 1
ATOM 1475 O O . LEU A 1 178 ? -3.231 -7.298 8.063 1.00 74.94 178 LEU A O 1
ATOM 1479 N N . TRP A 1 179 ? -2.036 -8.994 8.934 1.00 73.88 179 TRP A N 1
ATOM 1480 C CA . TRP A 1 179 ? -3.188 -9.868 9.148 1.00 73.88 179 TRP A CA 1
ATOM 1481 C C . TRP A 1 179 ? -4.148 -9.279 10.187 1.00 73.88 179 TRP A C 1
ATOM 1483 O O . TRP A 1 179 ? -5.338 -9.139 9.908 1.00 73.88 179 TRP A O 1
ATOM 1493 N N . ALA A 1 180 ? -3.625 -8.870 11.346 1.00 76.50 180 ALA A N 1
ATOM 1494 C CA . ALA A 1 180 ? -4.409 -8.294 12.434 1.00 76.50 180 ALA A CA 1
ATOM 1495 C C . ALA A 1 180 ? -5.113 -6.998 12.012 1.00 76.50 180 ALA A C 1
ATOM 1497 O O . ALA A 1 180 ? -6.303 -6.835 12.270 1.00 76.50 180 ALA A O 1
ATOM 1498 N N . PHE A 1 181 ? -4.413 -6.115 11.297 1.00 78.25 181 PHE A N 1
ATOM 1499 C CA . PHE A 1 181 ? -4.986 -4.890 10.751 1.00 78.25 181 PHE A CA 1
ATOM 1500 C C . PHE A 1 181 ? -6.122 -5.179 9.760 1.00 78.25 181 PHE A C 1
ATOM 1502 O O . PHE A 1 181 ? -7.210 -4.625 9.897 1.00 78.25 181 PHE A O 1
ATOM 1509 N N . ASN A 1 182 ? -5.921 -6.086 8.799 1.00 74.06 182 ASN A N 1
ATOM 1510 C CA . ASN A 1 182 ? -6.969 -6.444 7.836 1.00 74.06 182 ASN A CA 1
ATOM 1511 C C . ASN A 1 182 ? -8.192 -7.090 8.506 1.00 74.06 182 ASN A C 1
ATOM 1513 O O . ASN A 1 182 ? -9.322 -6.751 8.154 1.00 74.06 182 ASN A O 1
ATOM 1517 N N . GLN A 1 183 ? -7.980 -7.989 9.472 1.00 74.12 183 GLN A N 1
ATOM 1518 C CA . GLN A 1 183 ? -9.052 -8.631 10.236 1.00 74.12 183 GLN A CA 1
ATOM 1519 C C . GLN A 1 183 ? -9.848 -7.609 11.054 1.00 74.12 183 GLN A C 1
ATOM 1521 O O . GLN A 1 183 ? -11.075 -7.613 11.028 1.00 74.12 183 GLN A O 1
ATOM 1526 N N . LEU A 1 184 ? -9.156 -6.686 11.716 1.00 75.31 184 LEU A N 1
ATOM 1527 C CA . LEU A 1 184 ? -9.763 -5.613 12.491 1.00 75.31 184 LEU A CA 1
ATOM 1528 C C . LEU A 1 184 ? -10.642 -4.705 11.622 1.00 75.31 184 LEU A C 1
ATOM 1530 O O . LEU A 1 184 ? -11.795 -4.455 11.960 1.00 75.31 184 LEU A O 1
ATOM 1534 N N . ILE A 1 185 ? -10.123 -4.246 10.482 1.00 72.69 185 ILE A N 1
ATOM 1535 C CA . ILE A 1 185 ? -10.884 -3.434 9.526 1.00 72.69 185 ILE A CA 1
ATOM 1536 C C . ILE A 1 185 ? -12.122 -4.194 9.036 1.00 72.69 185 ILE A C 1
ATOM 1538 O O . ILE A 1 185 ? -13.217 -3.634 8.996 1.00 72.69 185 ILE A O 1
ATOM 1542 N N . PHE A 1 186 ? -11.968 -5.477 8.709 1.00 72.25 186 PHE A N 1
ATOM 1543 C CA . PHE A 1 186 ? -13.071 -6.336 8.290 1.00 72.25 186 PHE A CA 1
ATOM 1544 C C . PHE A 1 186 ? -14.146 -6.485 9.376 1.00 72.25 186 PHE A C 1
ATOM 1546 O O . PHE A 1 186 ? -15.336 -6.351 9.082 1.00 72.25 186 PHE A O 1
ATOM 1553 N N . ASP A 1 187 ? -13.752 -6.712 10.627 1.00 72.38 187 ASP A N 1
ATOM 1554 C CA . ASP A 1 187 ? -14.683 -6.827 11.750 1.00 72.38 187 ASP A CA 1
ATOM 1555 C C . ASP A 1 187 ? -15.420 -5.505 12.005 1.00 72.38 187 ASP A C 1
ATOM 1557 O O . ASP A 1 187 ? -16.641 -5.503 12.166 1.00 72.38 187 ASP A O 1
ATOM 1561 N N . LEU A 1 188 ? -14.712 -4.372 11.950 1.00 68.62 188 LEU A N 1
ATOM 1562 C CA . LEU A 1 188 ? -15.279 -3.035 12.162 1.00 68.62 188 LEU A CA 1
ATOM 1563 C C . LEU A 1 188 ? -16.344 -2.662 11.121 1.00 68.62 188 LEU A C 1
ATOM 1565 O O . LEU A 1 188 ? -17.325 -2.006 11.462 1.00 68.62 188 LEU A O 1
ATOM 1569 N N . ILE A 1 189 ? -16.186 -3.092 9.867 1.00 66.12 189 ILE A N 1
ATOM 1570 C CA . ILE A 1 189 ? -17.160 -2.838 8.788 1.00 66.12 189 ILE A CA 1
ATOM 1571 C C . ILE A 1 189 ? -18.386 -3.743 8.907 1.00 66.12 189 ILE A C 1
ATOM 1573 O O . ILE A 1 189 ? -19.492 -3.346 8.539 1.00 66.12 189 ILE A O 1
ATOM 1577 N N . ASN A 1 190 ? -18.194 -4.978 9.373 1.00 66.19 190 ASN A N 1
ATOM 1578 C CA . ASN A 1 190 ? -19.260 -5.976 9.444 1.00 66.19 190 ASN A CA 1
ATOM 1579 C C . ASN A 1 190 ? -20.081 -5.909 10.740 1.00 66.19 190 ASN A C 1
ATOM 1581 O O . ASN A 1 190 ? -21.134 -6.545 10.816 1.00 66.19 190 ASN A O 1
ATOM 1585 N N . GLN A 1 191 ? -19.652 -5.129 11.735 1.00 63.06 191 GLN A N 1
ATOM 1586 C CA . GLN A 1 191 ? -20.479 -4.780 12.888 1.00 63.06 191 GLN A CA 1
ATOM 1587 C C . GLN A 1 191 ? -21.611 -3.829 12.465 1.00 63.06 191 GLN A C 1
ATOM 1589 O O . GLN A 1 191 ? -21.432 -2.612 12.393 1.00 63.06 191 GLN A O 1
ATOM 1594 N N . LYS A 1 192 ? -22.774 -4.413 12.161 1.00 53.09 192 LYS A N 1
ATOM 1595 C CA . LYS A 1 192 ? -24.057 -3.708 12.029 1.00 53.09 192 LYS A CA 1
ATOM 1596 C C . LYS A 1 192 ? -24.685 -3.435 13.387 1.00 53.09 192 LYS A C 1
ATOM 1598 O O . LYS A 1 192 ? -24.679 -4.367 14.220 1.00 53.09 192 LYS A O 1
#

Sequence (192 aa):
MNWEKWVIPVIVAVVLVLGFCFFSFLHIANKRNKNFINLSKIITDIESNYHLIPTTKIQDMNFGIKVFDKSLDLYIEKSAYIQKRRINHSLMLFDAYLDSNRKQNQEIKTSDGQMHIDHQQKVIELIVPGSPNQSFKIEDLFYLKTVYDFKTKALIFEIVCYNNTQSVKFQLLTEPDLWAFNQLIFDLINQK

Foldseek 3Di:
DPVVVVVVVVVVVVVVVVVVVVVVVVVVVVVLVVVVVVVVVVVVVVLVPLPFDQDPDFDKDKFKKKFWDPVQVVQWDQRPDPDPPPSPLFQADEGTEGDPVCPPPDDTDIFIWMWIQDLVQQKIWTGTPPDDIDIDHLVQFRHWYWYAYPNVRFIWTWTAGPVRDIDGIIGGPDPVVVSSVRNNSSNSVPPD

pLDDT: mean 75.31, std 13.77, range [38.75, 94.62]

Radius of gyration: 22.72 Å; Cα contacts (8 Å, |Δi|>4): 250; chains: 1; bounding box: 50×34×78 Å

Secondary structure (DSSP, 8-state):
--THHHHHHHHHHHHHHHHHHHHHHHHHHHHHHHHHHHHHHHHHHHHHH------S----EEEEEEEEPGGGGGGEE--S-------TT--EEEEEEE-TTS-TT-PPPEEEEEEEEETTTTEEEEE-TTS--EEEEGGGEEEEEEEEETTT--EEEEEEETT--BPPPEEESSHHHHHHHHHHHHHHHH--

Organism: NCBI:txid214888

Nearest PDB structures (foldseek):
  2q13-assembly1_A-2  TM=4.953E-01  e=3.049E-03  Homo sapiens
  2dhk-assembly1_A  TM=5.959E-01  e=1.619E-01  Homo sapiens
  4wj7-assembly2_B  TM=5.257E-01  e=1.282E-01  Homo sapiens
  4xwx-assembly1_A  TM=4.094E-01  e=1.977E-02  Homo sapiens
  2l1c-assembly1_A  TM=3.945E-01  e=1.141E-01  Homo sapiens

Solvent-accessible surface area (backbone atoms only — not comparable to full-atom values): 10993 Å² total; per-residue (Å²): 132,74,60,73,73,52,48,58,60,51,50,53,50,53,52,50,51,52,50,52,52,51,52,51,50,50,50,52,52,50,53,51,52,53,51,49,54,54,49,54,49,53,50,49,51,52,58,70,68,61,77,75,68,88,64,96,75,89,71,71,46,78,41,62,28,41,33,48,47,81,70,51,66,79,44,49,46,72,51,83,68,61,72,84,60,76,43,85,88,48,54,60,41,65,57,35,30,38,49,73,77,61,53,94,85,66,78,74,58,68,44,70,30,36,36,41,37,44,65,91,80,39,32,41,34,40,44,38,84,96,49,82,68,48,76,43,49,57,90,43,58,60,33,34,39,34,33,40,29,70,79,80,69,44,62,35,36,26,49,32,29,75,86,71,51,66,52,73,40,30,24,62,79,45,70,69,54,48,50,52,50,52,46,49,55,43,34,64,70,67,65,123